Protein AF-A0A5K7YJ61-F1 (afdb_monomer_lite)

Radius of gyration: 24.25 Å; chains: 1; bounding box: 53×56×67 Å

Secondary structure (DSSP, 8-state):
-------TT--SHHHHHHHHHHHTT-TTHHHHHHHHHHTTSEEEEE-TTS-EEEES-HHHHHHHHHHS-HHHHHHHHHHHHHHHHHHTTT-GGGGHHHHHHHHHTSS-HHHHHHHHHHHHHHHHTTTTHHHHHHHHHHHHHHHHTS---HHHHHHHHHHHHHHHHHTTTS--HHHHHHHHHHHHHHHHHS-HHHHHHHHHHHHHHHS-----------

Foldseek 3Di:
DDQQPPDPPDPDPLQLQLCVVVVVVDPCVVVVVVVCVVVQQKDFPDDPPSTDIDGNDPVSSVVVQVPDDLQVLQVNLVSSLVSLCVVCPVNCLVCLVSNLVSCVSHPNVVSNVVSVVSVVVVVVLPVDLVVLLVVLLVVLVVLVVDPPDVVSLVVLLVSLLNNLSSCLPPDDPSSLVSLVVNLVSCVPPHDPVSNVSSVVSNVSVVDDPDDDDPDDDD

Organism: NCBI:txid571177

pLDDT: mean 70.43, std 15.01, range [30.3, 91.62]

Sequence (218 aa):
MVLILEDWHWVDEASDSILKHMAGNVRRLPLSLEVLIAQELVQQVRRAPEAAYMFKHVLTQVAVYESLLLKKRKACHTSEGRALEELYAGRLEEQCENLAHHHSQSTHTEKALLYLEMAAAKAARVHSLPESRRDYETELSIVDASPLDPKNRKKFIDLTLGWAEVSQYAPSNKIMRALGRSLDLARRFDSRHRVARVSYWVGKYGHPRKGHKNRQKT

Structure (mmCIF, N/CA/C/O backbone):
data_AF-A0A5K7YJ61-F1
#
_entry.id   AF-A0A5K7YJ61-F1
#
loop_
_atom_site.group_PDB
_atom_site.id
_atom_site.type_symbol
_atom_site.label_atom_id
_atom_site.label_alt_id
_atom_site.label_comp_id
_atom_site.label_asym_id
_atom_site.label_entity_id
_atom_site.label_seq_id
_atom_site.pdbx_PDB_ins_code
_atom_site.Cartn_x
_atom_site.Cartn_y
_atom_site.Cartn_z
_atom_site.occupancy
_atom_site.B_iso_or_equiv
_atom_site.auth_seq_id
_atom_site.auth_comp_id
_atom_site.auth_asym_id
_atom_site.auth_atom_id
_atom_site.pdbx_PDB_model_num
ATOM 1 N N . MET A 1 1 ? -21.721 4.627 21.825 1.00 30.30 1 MET A N 1
ATOM 2 C CA . MET A 1 1 ? -20.821 4.045 20.812 1.00 30.30 1 MET A CA 1
ATOM 3 C C . MET A 1 1 ? -19.547 4.859 20.887 1.00 30.30 1 MET A C 1
ATOM 5 O O . MET A 1 1 ? -19.642 6.069 20.746 1.00 30.30 1 MET A O 1
ATOM 9 N N . VAL A 1 2 ? -18.434 4.246 21.283 1.00 30.36 2 VAL A N 1
ATOM 10 C CA . VAL A 1 2 ? -17.130 4.921 21.357 1.00 30.36 2 VAL A CA 1
ATOM 11 C C . VAL A 1 2 ? -16.539 4.806 19.957 1.00 30.36 2 VAL A C 1
ATOM 13 O O . VAL A 1 2 ? -16.427 3.689 19.465 1.00 30.36 2 VAL A O 1
ATOM 16 N N . LEU A 1 3 ? -16.281 5.932 19.296 1.00 40.97 3 LEU A N 1
ATOM 17 C CA . LEU A 1 3 ? -15.545 5.962 18.033 1.00 40.97 3 LEU A CA 1
ATOM 18 C C . LEU A 1 3 ? -14.062 5.947 18.403 1.00 40.97 3 LEU A C 1
ATOM 20 O O . LEU A 1 3 ? -13.606 6.866 19.084 1.00 40.97 3 LEU A O 1
ATOM 24 N N . ILE A 1 4 ? -13.343 4.892 18.031 1.00 40.06 4 ILE A N 1
ATOM 25 C CA . ILE A 1 4 ? -11.892 4.828 18.198 1.00 40.06 4 ILE A CA 1
ATOM 26 C C . ILE A 1 4 ? -11.310 4.868 16.796 1.00 40.06 4 ILE A C 1
ATOM 28 O O . ILE A 1 4 ? -11.313 3.868 16.102 1.00 40.06 4 ILE A O 1
ATOM 32 N N . LEU A 1 5 ? -10.825 6.039 16.386 1.00 46.34 5 LEU A N 1
ATOM 33 C CA . LEU A 1 5 ? -9.997 6.158 15.190 1.00 46.34 5 LEU A CA 1
ATOM 34 C C . LEU A 1 5 ? -8.660 5.491 15.491 1.00 46.34 5 LEU A C 1
ATOM 36 O O . LEU A 1 5 ? -7.849 6.047 16.228 1.00 46.34 5 LEU A O 1
ATOM 40 N N . GLU A 1 6 ? -8.473 4.274 14.996 1.00 42.75 6 GLU A N 1
ATOM 41 C CA . GLU A 1 6 ? -7.343 3.428 15.381 1.00 42.75 6 GLU A CA 1
ATOM 42 C C . GLU A 1 6 ? -6.003 3.792 14.740 1.00 42.75 6 GLU A C 1
ATOM 44 O O . GLU A 1 6 ? -4.980 3.372 15.271 1.00 42.75 6 GLU A O 1
ATOM 49 N N . ASP A 1 7 ? -5.957 4.636 13.704 1.00 43.81 7 ASP A N 1
ATOM 50 C CA . ASP A 1 7 ? -4.715 4.842 12.952 1.00 43.81 7 ASP A CA 1
ATOM 51 C C . ASP A 1 7 ? -4.198 6.290 12.902 1.00 43.81 7 ASP A C 1
ATOM 53 O O . ASP A 1 7 ? -4.840 7.220 12.412 1.00 43.81 7 ASP A O 1
ATOM 57 N N . TRP A 1 8 ? -2.952 6.447 13.365 1.00 40.62 8 TRP A N 1
ATOM 58 C CA . TRP A 1 8 ? -2.191 7.701 13.493 1.00 40.62 8 TRP A CA 1
ATOM 59 C C . TRP A 1 8 ? -1.708 8.303 12.160 1.00 40.62 8 TRP A C 1
ATOM 61 O O . TRP A 1 8 ? -1.111 9.378 12.159 1.00 40.62 8 TRP A O 1
ATOM 71 N N . HIS A 1 9 ? -1.967 7.655 11.021 1.00 40.19 9 HIS A N 1
ATOM 72 C CA . HIS A 1 9 ? -1.525 8.132 9.702 1.00 40.19 9 HIS A CA 1
ATOM 73 C C . HIS A 1 9 ? -2.576 8.959 8.943 1.00 40.19 9 HIS A C 1
ATOM 75 O O . HIS A 1 9 ? -2.272 9.489 7.877 1.00 40.19 9 HIS A O 1
ATOM 81 N N . TRP A 1 10 ? -3.779 9.131 9.499 1.00 41.62 10 TRP A N 1
ATOM 82 C CA . TRP A 1 10 ? -4.931 9.653 8.762 1.00 41.62 10 TRP A CA 1
ATOM 83 C C . TRP A 1 10 ? -5.488 10.978 9.303 1.00 41.62 10 TRP A C 1
ATOM 85 O O . TRP A 1 10 ? -6.676 11.087 9.602 1.00 41.62 10 TRP A O 1
ATOM 95 N N . VAL A 1 11 ? -4.676 12.040 9.342 1.00 41.47 11 VAL A N 1
ATOM 96 C CA . VAL A 1 11 ? -5.229 13.410 9.212 1.00 41.47 11 VAL A CA 1
ATOM 97 C C . VAL A 1 11 ? -5.360 13.746 7.723 1.00 41.47 11 VAL A C 1
ATOM 99 O O . VAL A 1 11 ? -4.841 14.753 7.237 1.00 41.47 11 VAL A O 1
ATOM 102 N N . ASP A 1 12 ? -6.019 12.869 6.974 1.00 48.19 12 ASP A N 1
ATOM 103 C CA . ASP A 1 12 ? -6.348 13.094 5.574 1.00 48.19 12 ASP A CA 1
ATOM 104 C C . ASP A 1 12 ? -7.872 13.161 5.370 1.00 48.19 12 ASP A C 1
ATOM 106 O O . ASP A 1 12 ? -8.666 13.060 6.309 1.00 48.19 12 ASP A O 1
ATOM 110 N N . GLU A 1 13 ? -8.279 13.414 4.132 1.00 47.66 13 GLU A N 1
ATOM 111 C CA . GLU A 1 13 ? -9.671 13.640 3.738 1.00 47.66 13 GLU A CA 1
ATOM 112 C C . GLU A 1 13 ? -10.601 12.443 4.035 1.00 47.66 13 GLU A C 1
ATOM 114 O O . GLU A 1 13 ? -11.808 12.636 4.216 1.00 47.66 13 GLU A O 1
ATOM 119 N N . ALA A 1 14 ? -10.075 11.215 4.143 1.00 53.69 14 ALA A N 1
ATOM 120 C CA . ALA A 1 14 ? -10.905 10.036 4.387 1.00 53.69 14 ALA A CA 1
ATOM 121 C C . ALA A 1 14 ? -11.372 9.937 5.835 1.00 53.69 14 ALA A C 1
ATOM 123 O O . ALA A 1 14 ? -12.543 9.643 6.071 1.00 53.69 14 ALA A O 1
ATOM 124 N N . SER A 1 15 ? -10.506 10.239 6.804 1.00 56.50 15 SER A N 1
ATOM 125 C CA . SER A 1 15 ? -10.875 10.212 8.226 1.00 56.50 15 SER A CA 1
ATOM 126 C C . SER A 1 15 ? -11.952 11.231 8.576 1.00 56.50 15 SER A C 1
ATOM 128 O O . SER A 1 15 ? -12.877 10.912 9.323 1.00 56.50 15 SER A O 1
ATOM 130 N N . ASP A 1 16 ? -11.869 12.446 8.019 1.00 58.38 16 ASP A N 1
ATOM 131 C CA . ASP A 1 16 ? -12.910 13.470 8.196 1.00 58.38 16 ASP A CA 1
ATOM 132 C C . ASP A 1 16 ? -14.238 13.012 7.578 1.00 58.38 16 ASP A C 1
ATOM 134 O O . ASP A 1 16 ? -15.297 13.112 8.204 1.00 58.38 16 ASP A O 1
ATOM 138 N N . SER A 1 17 ? -14.177 12.427 6.379 1.00 60.03 17 SER A N 1
ATOM 139 C CA . SER A 1 17 ? -15.353 11.904 5.682 1.00 60.03 17 SER A CA 1
ATOM 140 C C . SER A 1 17 ? -16.033 10.776 6.470 1.00 60.03 17 SER A C 1
ATOM 142 O O . SER A 1 17 ? -17.257 10.786 6.616 1.00 60.03 17 SER A O 1
ATOM 144 N N . ILE A 1 18 ? -15.260 9.846 7.045 1.00 66.88 18 ILE A N 1
ATOM 145 C CA . ILE A 1 18 ? -15.771 8.748 7.886 1.00 66.88 18 ILE A CA 1
ATOM 146 C C . ILE A 1 18 ? -16.389 9.296 9.166 1.00 66.88 18 ILE A C 1
ATOM 148 O O . ILE A 1 18 ? -17.518 8.936 9.501 1.00 66.88 18 ILE A O 1
ATOM 152 N N . LEU A 1 19 ? -15.688 10.191 9.868 1.00 62.69 19 LEU A N 1
ATOM 153 C CA . LEU A 1 19 ? -16.197 10.799 11.093 1.00 62.69 19 LEU A CA 1
ATOM 154 C C . LEU A 1 19 ? -17.521 11.514 10.851 1.00 62.69 19 LEU A C 1
ATOM 156 O O . LEU A 1 19 ? -18.444 11.321 11.633 1.00 62.69 19 LEU A O 1
ATOM 160 N N . LYS A 1 20 ? -17.655 12.295 9.775 1.00 62.78 20 LYS A N 1
ATOM 161 C CA . LYS A 1 20 ? -18.915 12.968 9.424 1.00 62.78 20 LYS A CA 1
ATOM 162 C C . LYS A 1 20 ? -20.023 11.981 9.080 1.00 62.78 20 LYS A C 1
ATOM 164 O O . LYS A 1 20 ? -21.141 12.138 9.572 1.00 62.78 20 LYS A O 1
ATOM 169 N N . HIS A 1 21 ? -19.713 10.957 8.287 1.00 65.81 21 HIS A N 1
ATOM 170 C CA . HIS A 1 21 ? -20.663 9.905 7.918 1.00 65.81 21 HIS A CA 1
ATOM 171 C C . HIS A 1 21 ? -21.180 9.154 9.149 1.00 65.81 21 HIS A C 1
ATOM 173 O O . HIS A 1 21 ? -22.377 8.920 9.301 1.00 65.81 21 HIS A O 1
ATOM 179 N N . MET A 1 22 ? -20.294 8.848 10.096 1.00 64.56 22 MET A N 1
ATOM 180 C CA . MET A 1 22 ? -20.651 8.192 11.352 1.00 64.56 22 MET A CA 1
ATOM 181 C C . MET A 1 22 ? -21.326 9.141 12.350 1.00 64.56 22 MET A C 1
ATOM 183 O O . MET A 1 22 ? -22.275 8.744 13.024 1.00 64.56 22 MET A O 1
ATOM 187 N N . ALA A 1 23 ? -20.883 10.396 12.444 1.00 62.34 23 ALA A N 1
ATOM 188 C CA . ALA A 1 23 ? -21.433 11.411 13.342 1.00 62.34 23 ALA A CA 1
ATOM 189 C C . ALA A 1 23 ? -22.847 11.839 12.940 1.00 62.34 23 ALA A C 1
ATOM 191 O O . ALA A 1 23 ? -23.682 12.048 13.821 1.00 62.34 23 ALA A O 1
ATOM 192 N N . GLY A 1 24 ? -23.150 11.874 11.636 1.00 59.09 24 GLY A N 1
ATOM 193 C CA . GLY A 1 24 ? -24.512 12.052 11.123 1.00 59.09 24 GLY A CA 1
ATOM 194 C C . GLY A 1 24 ? -25.502 11.011 11.665 1.00 59.09 24 GLY A C 1
ATOM 195 O O . GLY A 1 24 ? -26.697 11.280 11.752 1.00 59.09 24 GLY A O 1
ATOM 196 N N . ASN A 1 25 ? -24.996 9.863 12.130 1.00 57.78 25 ASN A N 1
ATOM 197 C CA . ASN A 1 25 ? -25.779 8.774 12.707 1.00 57.78 25 ASN A CA 1
ATOM 198 C C . ASN A 1 25 ? -25.825 8.776 14.253 1.00 57.78 25 ASN A C 1
ATOM 200 O O . ASN A 1 25 ? -26.492 7.923 14.843 1.00 57.78 25 ASN A O 1
ATOM 204 N N . VAL A 1 26 ? -25.168 9.722 14.950 1.00 55.69 26 VAL A N 1
ATOM 205 C CA . VAL A 1 26 ? -25.085 9.742 16.427 1.00 55.69 26 VAL A CA 1
ATOM 206 C C . VAL A 1 26 ? -25.590 11.060 17.034 1.00 55.69 26 VAL A C 1
ATOM 208 O O . VAL A 1 26 ? -24.891 12.067 17.091 1.00 55.69 26 VAL A O 1
ATOM 211 N N . ARG A 1 27 ? -26.788 11.024 17.635 1.00 52.88 27 ARG A N 1
ATOM 212 C CA . ARG A 1 27 ? -27.501 12.192 18.207 1.00 52.88 27 ARG A CA 1
ATOM 213 C C . ARG A 1 27 ? -26.828 12.930 19.389 1.00 52.88 27 ARG A C 1
ATOM 215 O O . ARG A 1 27 ? -27.314 13.990 19.760 1.00 52.88 27 ARG A O 1
ATOM 222 N N . ARG A 1 28 ? -25.776 12.394 20.028 1.00 58.94 28 ARG A N 1
ATOM 223 C CA . ARG A 1 28 ? -25.150 12.970 21.255 1.00 58.94 28 ARG A CA 1
ATOM 224 C C . ARG A 1 28 ? -23.647 13.267 21.139 1.00 58.94 28 ARG A C 1
ATOM 226 O O . ARG A 1 28 ? -22.997 13.553 22.143 1.00 58.94 28 ARG A O 1
ATOM 233 N N . LEU A 1 29 ? -23.090 13.182 19.933 1.00 64.12 29 LEU A N 1
ATOM 234 C CA . LEU A 1 29 ? -21.652 13.325 19.700 1.00 64.12 29 LEU A CA 1
ATOM 235 C C . LEU A 1 29 ? -21.053 14.685 20.140 1.00 64.12 29 LEU A C 1
ATOM 237 O O . LEU A 1 29 ? -19.990 14.661 20.761 1.00 64.12 29 LEU A O 1
ATOM 241 N N . PRO A 1 30 ? -21.719 15.842 19.916 1.00 61.59 30 PRO A N 1
ATOM 242 C CA . PRO A 1 30 ? -21.141 17.155 20.235 1.00 61.59 30 PRO A CA 1
ATOM 243 C C . PRO A 1 30 ? -20.818 17.330 21.726 1.00 61.59 30 PRO A C 1
ATOM 245 O O . PRO A 1 30 ? -19.688 17.641 22.084 1.00 61.59 30 PRO A O 1
ATOM 248 N N . LEU A 1 31 ? -21.775 16.992 22.598 1.00 59.41 31 LEU A N 1
ATOM 249 C CA . LEU A 1 31 ? -21.628 17.080 24.058 1.00 59.41 31 LEU A CA 1
ATOM 250 C C . LEU A 1 31 ? -20.530 16.156 24.603 1.00 59.41 31 LEU A C 1
ATOM 252 O O . LEU A 1 31 ? -19.914 16.445 25.622 1.00 59.41 31 LEU A O 1
ATOM 256 N N . SER A 1 32 ? -20.284 15.026 23.935 1.00 72.44 32 SER A N 1
ATOM 257 C CA . SER A 1 32 ? -19.256 14.071 24.362 1.00 72.44 32 SER A CA 1
ATOM 258 C C . SER A 1 32 ? -17.853 14.548 23.971 1.00 72.44 32 SER A C 1
ATOM 260 O O . SER A 1 32 ? -16.911 14.360 24.732 1.00 72.44 32 SER A O 1
ATOM 262 N N . LEU A 1 33 ? -17.712 15.197 22.810 1.00 73.81 33 LEU A N 1
ATOM 263 C CA . LEU A 1 33 ? -16.439 15.758 22.353 1.00 73.81 33 LEU A CA 1
ATOM 264 C C . LEU A 1 33 ? -16.011 16.972 23.179 1.00 73.81 33 LEU A C 1
ATOM 266 O O . LEU A 1 33 ? -14.838 17.068 23.521 1.00 73.81 33 LEU A O 1
ATOM 270 N N . GLU A 1 34 ? -16.939 17.854 23.554 1.00 76.81 34 GLU A N 1
ATOM 271 C CA . GLU A 1 34 ? -16.641 19.006 24.420 1.00 76.81 34 GLU A CA 1
ATOM 272 C C . GLU A 1 34 ? -16.037 18.575 25.762 1.00 76.81 34 GLU A C 1
ATOM 274 O O . GLU A 1 34 ? -15.034 19.137 26.200 1.00 76.81 34 GLU A O 1
ATOM 279 N N . VAL A 1 35 ? -16.584 17.520 26.376 1.00 80.25 35 VAL A N 1
ATOM 280 C CA . VAL A 1 35 ? -16.048 16.947 27.620 1.00 80.25 35 VAL A CA 1
ATOM 281 C C . VAL A 1 35 ? -14.655 16.353 27.404 1.00 80.25 35 VAL A C 1
ATOM 283 O O . VAL A 1 35 ? -13.754 16.610 28.198 1.00 80.25 35 VAL A O 1
ATOM 286 N N . LEU A 1 36 ? -14.448 15.594 26.323 1.00 81.38 36 LEU A N 1
ATOM 287 C CA . LEU A 1 36 ? -13.145 14.992 26.014 1.00 81.38 36 LEU A CA 1
ATOM 288 C C . LEU A 1 36 ? -12.067 16.043 25.699 1.00 81.38 36 LEU A C 1
ATOM 290 O O . LEU A 1 36 ? -10.898 15.819 26.008 1.00 81.38 36 LEU A O 1
ATOM 294 N N . ILE A 1 37 ? -12.455 17.183 25.123 1.00 82.62 37 ILE A N 1
ATOM 295 C CA . ILE A 1 37 ? -11.568 18.328 24.877 1.00 82.62 37 ILE A CA 1
ATOM 296 C C . ILE A 1 37 ? -11.237 19.047 26.182 1.00 82.62 37 ILE A C 1
ATOM 298 O O . ILE A 1 37 ? -10.069 19.320 26.447 1.00 82.62 37 ILE A O 1
ATOM 302 N N . ALA A 1 38 ? -12.240 19.307 27.024 1.00 84.31 38 ALA A N 1
ATOM 303 C CA . ALA A 1 38 ? -12.042 19.936 28.328 1.00 84.31 38 ALA A CA 1
ATOM 304 C C . ALA A 1 38 ? -11.158 19.092 29.265 1.00 84.31 38 ALA A C 1
ATOM 306 O O . ALA A 1 38 ? -10.420 19.644 30.074 1.00 84.31 38 ALA A O 1
ATOM 307 N N . GLN A 1 39 ? -11.205 17.762 29.136 1.00 85.81 39 GLN A N 1
ATOM 308 C CA . GLN A 1 39 ? -10.341 16.828 29.868 1.00 85.81 39 GLN A CA 1
ATOM 309 C C . GLN A 1 39 ? -8.971 16.601 29.210 1.00 85.81 39 GLN A C 1
ATOM 311 O O . GLN A 1 39 ? -8.219 15.738 29.653 1.00 85.81 39 GLN A O 1
ATOM 316 N N . GLU A 1 40 ? -8.649 17.339 28.146 1.00 82.38 40 GLU A N 1
ATOM 317 C CA . GLU A 1 40 ? -7.408 17.207 27.375 1.00 82.38 40 GLU A CA 1
ATOM 318 C C . GLU A 1 40 ? -7.149 15.806 26.788 1.00 82.38 40 GLU A C 1
ATOM 320 O O . GLU A 1 40 ? -6.026 15.478 26.407 1.00 82.38 40 GLU A O 1
ATOM 325 N N . LEU A 1 41 ? -8.180 14.967 26.676 1.00 76.94 41 LEU A N 1
ATOM 326 C CA . LEU A 1 41 ? -8.059 13.617 26.121 1.00 76.94 41 LEU A CA 1
ATOM 327 C C . LEU A 1 41 ? -8.046 13.652 24.590 1.00 76.94 41 LEU A C 1
ATOM 329 O O . LEU A 1 41 ? -7.327 12.883 23.947 1.00 76.94 41 LEU A O 1
ATOM 333 N N . VAL A 1 42 ? -8.820 14.569 24.010 1.00 75.00 42 VAL A N 1
ATOM 334 C CA . VAL A 1 42 ? -8.965 14.777 22.567 1.00 75.00 42 VAL A CA 1
ATOM 335 C C . VAL A 1 42 ? -8.700 16.245 22.245 1.00 75.00 42 VAL A C 1
ATOM 337 O O . VAL A 1 42 ? -9.076 17.134 22.996 1.00 75.00 42 VAL A O 1
ATOM 340 N N . GLN A 1 43 ? -8.068 16.516 21.111 1.00 72.62 43 GLN A N 1
ATOM 341 C CA . GLN A 1 43 ? -7.852 17.859 20.585 1.00 72.62 43 GLN A CA 1
ATOM 342 C C . GLN A 1 43 ? -8.499 18.006 19.210 1.00 72.62 43 GLN A C 1
ATOM 344 O O . GLN A 1 43 ? -8.518 17.070 18.409 1.00 72.62 43 GLN A O 1
ATOM 349 N N . GLN A 1 44 ? -9.017 19.199 18.928 1.00 73.00 44 GLN A N 1
ATOM 350 C CA . GLN A 1 44 ? -9.498 19.551 17.599 1.00 73.00 44 GLN A CA 1
ATOM 351 C C . GLN A 1 44 ? -8.316 19.990 16.731 1.00 73.00 44 GLN A C 1
ATOM 353 O O . GLN A 1 44 ? -7.643 20.971 17.042 1.00 73.00 44 GLN A O 1
ATOM 358 N N . VAL A 1 45 ? -8.079 19.277 15.633 1.00 64.56 45 VAL A N 1
ATOM 359 C CA . VAL A 1 45 ? -6.958 19.534 14.713 1.00 64.56 45 VAL A CA 1
ATOM 360 C C . VAL A 1 45 ? -7.380 20.296 13.455 1.00 64.56 45 VAL A C 1
ATOM 362 O O . VAL A 1 45 ? -6.542 20.915 12.805 1.00 64.56 45 VAL A O 1
ATOM 365 N N . ARG A 1 46 ? -8.680 20.320 13.126 1.00 58.12 46 ARG A N 1
ATO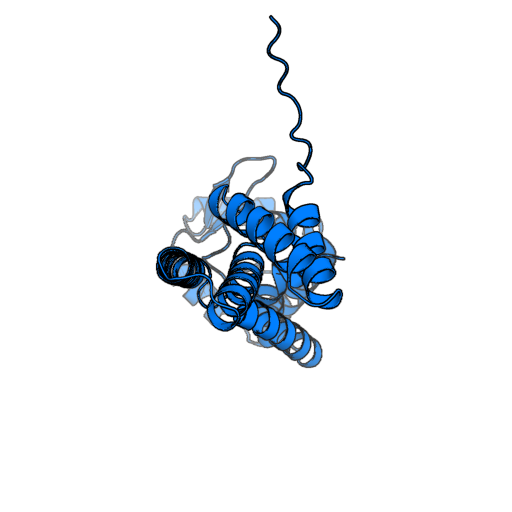M 366 C CA . ARG A 1 46 ? -9.252 21.169 12.063 1.00 58.12 46 ARG A CA 1
ATOM 367 C C . ARG A 1 46 ? -10.556 21.819 12.514 1.00 58.12 46 ARG A C 1
ATOM 369 O O . ARG A 1 46 ? -11.322 21.221 13.267 1.00 58.12 46 ARG A O 1
ATOM 376 N N . ARG A 1 47 ? -10.798 23.058 12.074 1.00 62.62 47 ARG A N 1
ATOM 377 C CA . ARG A 1 47 ? -12.012 23.830 12.397 1.00 62.62 47 ARG A CA 1
ATOM 378 C C . ARG A 1 47 ? -13.118 23.582 11.364 1.00 62.62 47 ARG A C 1
ATOM 380 O O . ARG A 1 47 ? -12.850 23.142 10.252 1.00 62.62 47 ARG A O 1
ATOM 387 N N . ALA A 1 48 ? -14.360 23.877 11.748 1.00 52.41 48 ALA A N 1
ATOM 388 C CA . ALA A 1 48 ? -15.538 23.742 10.889 1.00 52.41 48 ALA A CA 1
ATOM 389 C C . ALA A 1 48 ? -15.364 24.460 9.528 1.00 52.41 48 ALA A C 1
ATOM 391 O O . ALA A 1 48 ? -14.703 25.502 9.487 1.00 52.41 48 ALA A O 1
ATOM 392 N N . PRO A 1 49 ? -15.966 23.950 8.431 1.00 55.47 49 PRO A N 1
ATOM 393 C CA . PRO A 1 49 ? -16.942 22.847 8.352 1.00 55.47 49 PRO A CA 1
ATOM 394 C C . PRO A 1 49 ? -16.333 21.427 8.320 1.00 55.47 49 PRO A C 1
ATOM 396 O O . PRO A 1 49 ? -17.068 20.441 8.291 1.00 55.47 49 PRO A O 1
ATOM 399 N N . GLU A 1 50 ? -15.006 21.299 8.357 1.00 56.09 50 GLU A N 1
ATOM 400 C CA . GLU A 1 50 ? -14.252 20.030 8.368 1.00 56.09 50 GLU A CA 1
ATOM 401 C C . GLU A 1 50 ? -13.606 19.808 9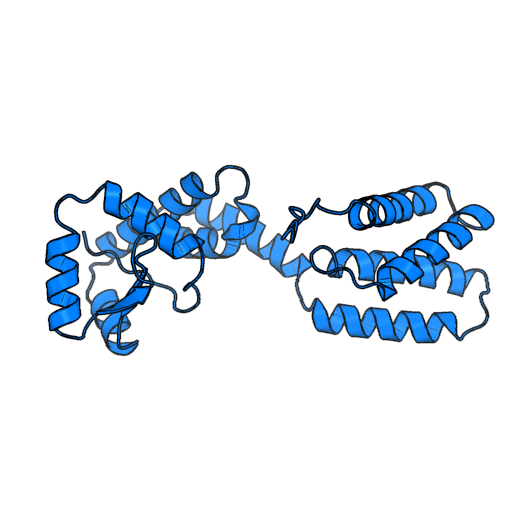.738 1.00 56.09 50 GLU A C 1
ATOM 403 O O . GLU A 1 50 ? -12.387 19.856 9.899 1.00 56.09 50 GLU A O 1
ATOM 408 N N . ALA A 1 51 ? -14.444 19.673 10.770 1.00 60.66 51 ALA A N 1
ATOM 409 C CA . ALA A 1 51 ? -13.963 19.501 12.133 1.00 60.66 51 ALA A CA 1
ATOM 410 C C . ALA A 1 51 ? -13.367 18.099 12.339 1.00 60.66 51 ALA A C 1
ATOM 412 O O . ALA A 1 51 ? -14.101 17.122 12.458 1.00 60.66 51 ALA A O 1
ATOM 413 N N . ALA A 1 52 ? -12.041 18.030 12.453 1.00 58.28 52 ALA A N 1
ATOM 414 C CA . ALA A 1 52 ? -11.311 16.802 12.746 1.00 58.28 52 ALA A CA 1
ATOM 415 C C . ALA A 1 52 ? -10.783 16.806 14.186 1.00 58.28 52 ALA A C 1
ATOM 417 O O . ALA A 1 52 ? -10.337 17.841 14.697 1.00 58.28 52 ALA A O 1
ATOM 418 N N . TYR A 1 53 ? -10.801 15.633 14.816 1.00 65.00 53 TYR A N 1
ATOM 419 C CA . TYR A 1 53 ? -10.416 15.426 16.210 1.00 65.00 53 TYR A CA 1
ATOM 420 C C . TYR A 1 53 ? -9.420 14.273 16.324 1.00 65.00 53 TYR A C 1
ATOM 422 O O . TYR A 1 53 ? -9.505 13.304 15.576 1.00 65.00 53 TYR A O 1
ATOM 430 N N . MET A 1 54 ? -8.492 14.371 17.272 1.00 62.03 54 MET A N 1
ATOM 431 C CA . MET A 1 54 ? -7.455 13.364 17.511 1.00 62.03 54 MET A CA 1
ATOM 432 C C . MET A 1 54 ? -7.187 13.230 19.009 1.00 62.03 54 MET A C 1
ATOM 434 O O . MET A 1 54 ? -7.298 14.215 19.738 1.00 62.03 54 MET A O 1
ATOM 438 N N . PHE A 1 55 ? -6.802 12.044 19.485 1.00 62.81 55 PHE A N 1
ATOM 439 C CA . PHE A 1 55 ? -6.306 11.900 20.856 1.00 62.81 55 PHE A CA 1
ATOM 440 C C . PHE A 1 55 ? -5.070 12.778 21.073 1.00 62.81 55 PHE A C 1
ATOM 442 O O . PHE A 1 55 ? -4.181 12.849 20.225 1.00 62.81 55 PHE A O 1
ATOM 449 N N . LYS A 1 56 ? -4.992 13.448 22.225 1.00 68.88 56 LYS A N 1
ATOM 450 C CA . LYS A 1 56 ? -3.829 14.281 22.568 1.00 68.88 56 LYS A CA 1
ATOM 451 C C . LYS A 1 56 ? -2.581 13.430 22.844 1.00 68.88 56 LYS A C 1
ATOM 453 O O . LYS A 1 56 ? -1.462 13.874 22.599 1.00 68.88 56 LYS A O 1
ATOM 458 N N . HIS A 1 57 ? -2.774 12.195 23.318 1.00 69.31 57 HIS A N 1
ATOM 459 C CA . HIS A 1 57 ? -1.704 11.278 23.706 1.00 69.31 57 HIS A CA 1
ATOM 460 C C . HIS A 1 57 ? -1.949 9.856 23.177 1.00 69.31 57 HIS A C 1
ATOM 462 O O . HIS A 1 57 ? -2.997 9.267 23.442 1.00 69.31 57 HIS A O 1
ATOM 468 N N . VAL A 1 58 ? -0.944 9.278 22.503 1.00 53.88 58 VAL A N 1
ATOM 469 C CA . VAL A 1 58 ? -0.965 7.896 21.970 1.00 53.88 58 VAL A CA 1
ATOM 470 C C . VAL A 1 58 ? -1.296 6.876 23.062 1.00 53.88 58 VAL A C 1
ATOM 472 O O . VAL A 1 58 ? -2.133 6.003 22.867 1.00 53.88 58 VAL A O 1
ATOM 475 N N . LEU A 1 59 ? -0.678 7.001 24.241 1.00 60.59 59 LEU A N 1
ATOM 476 C CA . LEU A 1 59 ? -0.865 6.046 25.340 1.00 60.59 59 LEU A CA 1
ATOM 477 C C . LEU A 1 59 ? -2.303 6.037 25.873 1.00 60.59 59 LEU A C 1
ATOM 479 O O . LEU A 1 59 ? -2.828 4.976 26.196 1.00 60.59 59 LEU A O 1
ATOM 483 N N . THR A 1 60 ? -2.963 7.197 25.913 1.00 70.50 60 THR A N 1
ATOM 484 C CA . THR A 1 60 ? -4.377 7.300 26.295 1.00 70.50 60 THR A CA 1
ATOM 485 C C . THR A 1 60 ? -5.264 6.570 25.294 1.00 70.50 60 THR A C 1
ATOM 487 O O . THR A 1 60 ? -6.171 5.845 25.694 1.00 70.50 60 THR A O 1
ATOM 490 N N . GLN A 1 61 ? -4.989 6.715 23.997 1.00 64.31 61 GLN A N 1
ATOM 491 C CA . GLN A 1 61 ? -5.715 5.996 22.954 1.00 64.31 61 GLN A CA 1
ATOM 492 C C . GLN A 1 61 ? -5.540 4.483 23.083 1.00 64.31 61 GLN A C 1
ATOM 494 O O . GLN A 1 61 ? -6.536 3.767 23.056 1.00 64.31 61 GLN A O 1
ATOM 499 N N . VAL A 1 62 ? -4.305 4.007 23.270 1.00 55.19 62 VAL A N 1
ATOM 500 C CA . VAL A 1 62 ? -4.016 2.577 23.458 1.00 55.19 62 VAL A CA 1
ATOM 501 C C . VAL A 1 62 ? -4.740 2.042 24.695 1.00 55.19 62 VAL A C 1
ATOM 503 O O . VAL A 1 62 ? -5.441 1.042 24.598 1.00 55.19 62 VAL A O 1
ATOM 506 N N . ALA A 1 63 ? -4.676 2.745 25.830 1.00 70.38 63 ALA A N 1
ATOM 507 C CA . ALA A 1 63 ? -5.351 2.329 27.060 1.00 70.38 63 ALA A CA 1
ATOM 508 C C . ALA A 1 63 ? -6.883 2.280 26.910 1.00 70.38 63 ALA A C 1
ATOM 510 O O . ALA A 1 63 ? -7.526 1.324 27.347 1.00 70.38 63 ALA A O 1
ATOM 511 N N . VAL A 1 64 ? -7.486 3.285 26.263 1.00 73.25 64 VAL A N 1
ATOM 512 C CA . VAL A 1 64 ? -8.929 3.296 25.969 1.00 73.25 64 VAL A CA 1
ATOM 513 C C . VAL A 1 64 ? -9.287 2.155 25.020 1.00 73.25 64 VAL A C 1
ATOM 515 O O . VAL A 1 64 ? -10.269 1.450 25.262 1.00 73.25 64 VAL A O 1
ATOM 518 N N . TYR A 1 65 ? -8.485 1.942 23.980 1.00 65.56 65 TYR A N 1
ATOM 519 C CA . TYR A 1 65 ? -8.692 0.880 23.008 1.00 65.56 65 TYR A CA 1
ATOM 520 C C . TYR A 1 65 ? -8.629 -0.510 23.647 1.00 65.56 65 TYR A C 1
ATOM 522 O O . TYR A 1 65 ? -9.562 -1.301 23.500 1.00 65.56 65 TYR A O 1
ATOM 530 N N . GLU A 1 66 ? -7.587 -0.792 24.424 1.00 70.69 66 GLU A N 1
ATOM 531 C CA . GLU A 1 66 ? -7.403 -2.075 25.105 1.00 70.69 66 GLU A CA 1
ATOM 532 C C . GLU A 1 66 ? -8.448 -2.317 26.201 1.00 70.69 66 GLU A C 1
ATOM 534 O O . GLU A 1 66 ? -8.827 -3.463 26.445 1.00 70.69 66 GLU A O 1
ATOM 539 N N . SER A 1 67 ? -8.992 -1.254 26.808 1.00 77.62 67 SER A N 1
ATOM 540 C CA . SER A 1 67 ? -10.095 -1.370 27.771 1.00 77.62 67 SER A CA 1
ATOM 541 C C . SER A 1 67 ? -11.424 -1.813 27.139 1.00 77.62 67 SER A C 1
ATOM 543 O O . SER A 1 67 ? -12.338 -2.257 27.845 1.00 77.62 67 SER A O 1
ATOM 545 N N . LEU A 1 68 ? -11.576 -1.710 25.810 1.00 77.94 68 LEU A N 1
ATOM 546 C CA . LEU A 1 68 ? -12.794 -2.149 25.140 1.00 77.94 68 LEU A CA 1
ATOM 547 C C . LEU A 1 68 ? -12.885 -3.677 25.071 1.00 77.94 68 LEU A C 1
ATOM 549 O O . LEU A 1 68 ? -11.996 -4.380 24.589 1.00 77.94 68 LEU A O 1
ATOM 553 N N . LEU A 1 69 ? -14.071 -4.192 25.410 1.00 88.00 69 LEU A N 1
ATOM 554 C CA . LEU A 1 69 ? -14.430 -5.584 25.145 1.00 88.00 69 LEU A CA 1
ATOM 555 C C . LEU A 1 69 ? -14.171 -5.934 23.673 1.00 88.00 69 LEU A C 1
ATOM 557 O O . LEU A 1 69 ? -14.581 -5.194 22.777 1.00 88.00 69 LEU A O 1
ATOM 561 N N . LEU A 1 70 ? -13.593 -7.111 23.418 1.00 79.69 70 LEU A N 1
ATOM 562 C CA . LEU A 1 70 ? -13.284 -7.595 22.066 1.00 79.69 70 LEU A CA 1
ATOM 563 C C . LEU A 1 70 ? -14.482 -7.476 21.108 1.00 79.69 70 LEU A C 1
ATOM 565 O O . LEU A 1 70 ? -14.338 -6.997 19.989 1.00 79.69 70 LEU A O 1
ATOM 569 N N . LYS A 1 71 ? -15.691 -7.830 21.567 1.00 85.00 71 LYS A N 1
ATOM 570 C CA . LYS A 1 71 ? -16.927 -7.696 20.775 1.00 85.00 71 LYS A CA 1
ATOM 571 C C . LYS A 1 71 ? -17.202 -6.249 20.344 1.00 85.00 71 LYS A C 1
ATOM 573 O O . LYS A 1 71 ? -17.670 -6.029 19.231 1.00 85.00 71 LYS A O 1
ATOM 578 N N . LYS A 1 72 ? -16.924 -5.269 21.212 1.00 82.56 72 LYS A N 1
ATOM 579 C CA . LYS A 1 72 ? -17.086 -3.843 20.893 1.00 82.56 72 LYS A CA 1
ATOM 580 C C . LYS A 1 72 ? -16.031 -3.383 19.891 1.00 82.56 72 LYS A C 1
ATOM 582 O O . LYS A 1 72 ? -16.408 -2.700 18.948 1.00 82.56 72 LYS A O 1
ATOM 587 N N . ARG A 1 73 ? -14.772 -3.811 20.039 1.00 76.88 73 ARG A N 1
ATOM 588 C CA . ARG A 1 73 ? -13.698 -3.513 19.072 1.00 76.88 73 ARG A CA 1
ATOM 589 C C . ARG A 1 73 ? -14.044 -4.013 17.670 1.00 76.88 73 ARG A C 1
ATOM 591 O O . ARG A 1 73 ? -14.139 -3.219 16.743 1.00 76.88 73 ARG A O 1
ATOM 598 N N . LYS A 1 74 ? -14.409 -5.295 17.541 1.00 81.44 74 LYS A N 1
ATOM 599 C CA . LYS A 1 74 ? -14.831 -5.884 16.255 1.00 81.44 74 LYS A CA 1
ATOM 600 C C . LYS A 1 74 ? -16.012 -5.149 15.611 1.00 81.44 74 LYS A C 1
ATOM 602 O O . LYS A 1 74 ? -16.068 -5.018 14.389 1.00 81.44 74 LYS A O 1
ATOM 607 N N . ALA A 1 75 ? -16.966 -4.683 16.421 1.00 84.88 75 ALA A N 1
ATOM 608 C CA . ALA A 1 75 ? -18.110 -3.915 15.935 1.00 84.88 75 ALA A CA 1
ATOM 609 C C . ALA A 1 75 ? -17.714 -2.509 15.452 1.00 84.88 75 ALA A C 1
ATOM 611 O O . ALA A 1 75 ? -18.263 -2.054 14.451 1.00 84.88 75 ALA A O 1
ATOM 612 N N . CYS A 1 76 ? -16.760 -1.848 16.119 1.00 78.12 76 CYS A N 1
ATOM 613 C CA . CYS A 1 76 ? -16.230 -0.552 15.679 1.00 78.12 76 CYS A CA 1
ATOM 614 C C . CYS A 1 76 ? -15.526 -0.697 14.326 1.00 78.12 76 CYS A C 1
ATOM 616 O O . CYS A 1 76 ? -15.971 -0.087 13.358 1.00 78.12 76 CYS A O 1
ATOM 618 N N . HIS A 1 77 ? -14.577 -1.630 14.212 1.00 80.19 77 HIS A N 1
ATOM 619 C CA . HIS A 1 77 ? -13.901 -1.931 12.948 1.00 80.19 77 HIS A CA 1
ATOM 620 C C . HIS A 1 77 ? -14.854 -2.323 11.813 1.00 80.19 77 HIS A C 1
ATOM 622 O O . HIS A 1 77 ? -14.685 -1.894 10.676 1.00 80.19 77 HIS A O 1
ATOM 628 N N . THR A 1 78 ? -15.897 -3.107 12.109 1.00 84.75 78 THR A N 1
ATOM 629 C CA . THR A 1 78 ? -16.937 -3.431 11.116 1.00 84.75 78 THR A CA 1
ATOM 630 C C . THR A 1 78 ? -17.626 -2.168 10.602 1.00 84.75 78 THR A C 1
ATOM 632 O O . THR A 1 78 ? -17.871 -2.033 9.406 1.00 84.75 78 THR A O 1
ATOM 635 N N . SER A 1 79 ? -17.990 -1.268 11.514 1.00 84.19 79 SER A N 1
ATOM 636 C CA . SER A 1 79 ? -18.700 -0.036 11.185 1.00 84.19 79 SER A CA 1
ATOM 637 C C . SER A 1 79 ? -17.822 0.894 10.343 1.00 84.19 79 SER A C 1
ATOM 639 O O . SER A 1 79 ? -18.279 1.431 9.338 1.00 84.19 79 SER A O 1
ATOM 641 N N . GLU A 1 80 ? -16.546 1.027 10.706 1.00 76.69 80 GLU A N 1
ATOM 642 C CA . GLU A 1 80 ? -15.561 1.853 9.996 1.00 76.69 80 GLU A CA 1
ATOM 643 C C . GLU A 1 80 ? -15.249 1.304 8.603 1.00 76.69 80 GLU A C 1
ATOM 645 O O . GLU A 1 80 ? -15.307 2.047 7.625 1.00 76.69 80 GLU A O 1
ATOM 650 N N . GLY A 1 81 ? -15.036 -0.011 8.480 1.00 80.25 81 GLY A N 1
ATOM 651 C CA . GLY A 1 81 ? -14.844 -0.664 7.185 1.00 80.25 81 GLY A CA 1
ATOM 652 C C . GLY A 1 81 ? -16.037 -0.466 6.243 1.00 80.25 81 GLY A C 1
ATOM 653 O O . GLY A 1 81 ? -15.851 -0.209 5.058 1.00 80.25 81 GLY A O 1
ATOM 654 N N . ARG A 1 82 ? -17.273 -0.508 6.758 1.00 88.88 82 ARG A N 1
ATOM 655 C CA . ARG A 1 82 ? -18.482 -0.233 5.956 1.00 88.88 82 ARG A CA 1
ATOM 656 C C . ARG A 1 82 ? -18.607 1.236 5.560 1.00 88.88 82 ARG A C 1
ATOM 658 O O . ARG A 1 82 ? -18.962 1.524 4.423 1.00 88.88 82 ARG A O 1
ATOM 665 N N . ALA A 1 83 ? -18.293 2.159 6.466 1.00 82.50 83 ALA A N 1
ATOM 666 C CA . ALA A 1 83 ? -18.285 3.584 6.149 1.00 82.50 83 ALA A CA 1
ATOM 667 C C . ALA A 1 83 ? -17.275 3.899 5.033 1.00 82.50 83 ALA A C 1
ATOM 669 O O . ALA A 1 83 ? -17.596 4.637 4.104 1.00 82.50 83 ALA A O 1
ATOM 670 N N . LEU A 1 84 ? -16.085 3.290 5.082 1.00 75.94 84 LEU A N 1
ATOM 671 C CA . LEU A 1 84 ? -15.090 3.375 4.012 1.00 75.94 84 LEU A CA 1
ATOM 672 C C . LEU A 1 84 ? -15.626 2.832 2.681 1.00 75.94 84 LEU A C 1
ATOM 674 O O . LEU A 1 84 ? -15.474 3.492 1.657 1.00 75.94 84 LEU A O 1
ATOM 678 N N . GLU A 1 85 ? -16.284 1.670 2.685 1.00 88.94 85 GLU A N 1
ATOM 679 C CA . GLU A 1 85 ? -16.895 1.097 1.476 1.00 88.94 85 GLU A CA 1
ATOM 680 C C . GLU A 1 85 ? -17.930 2.035 0.839 1.00 88.94 85 GLU A C 1
ATOM 682 O O . GLU A 1 85 ? -17.970 2.178 -0.383 1.00 88.94 85 GLU A O 1
ATOM 687 N N . GLU A 1 86 ? -18.752 2.687 1.661 1.00 88.25 86 GLU A N 1
ATOM 688 C CA . GLU A 1 86 ? -19.807 3.597 1.211 1.00 88.25 86 GLU A CA 1
ATOM 689 C C . GLU A 1 86 ? -19.232 4.921 0.677 1.00 88.25 86 GLU A C 1
ATOM 691 O O . GLU A 1 86 ? -19.603 5.368 -0.409 1.00 88.25 86 GLU A O 1
ATOM 696 N N . LEU A 1 87 ? -18.278 5.528 1.390 1.00 77.88 87 LEU A N 1
ATOM 697 C CA . LEU A 1 87 ? -17.654 6.809 1.017 1.00 77.88 87 LEU A CA 1
ATOM 698 C C . LEU A 1 87 ? -16.716 6.708 -0.194 1.00 77.88 87 LEU A C 1
ATOM 700 O O . LEU A 1 87 ? -16.512 7.681 -0.934 1.00 77.88 87 LEU A O 1
ATOM 704 N N . TYR A 1 88 ? -16.127 5.531 -0.392 1.00 76.38 88 TYR A N 1
ATOM 705 C CA . TYR A 1 88 ? -15.205 5.230 -1.485 1.00 76.38 88 TYR A CA 1
ATOM 706 C C . TYR A 1 88 ? -15.812 4.265 -2.501 1.00 76.38 88 TYR A C 1
ATOM 708 O O . TYR A 1 88 ? -15.082 3.616 -3.255 1.00 76.38 88 TYR A O 1
ATOM 716 N N . ALA A 1 89 ? -17.145 4.202 -2.580 1.00 87.62 89 ALA A N 1
ATOM 717 C CA . ALA A 1 89 ? -17.841 3.433 -3.600 1.00 87.62 89 ALA A CA 1
ATOM 718 C C . ALA A 1 89 ? -17.315 3.802 -5.004 1.00 87.62 89 ALA A C 1
ATOM 720 O O . ALA A 1 89 ? -17.283 4.968 -5.395 1.00 87.62 89 ALA A O 1
ATOM 721 N N . GLY A 1 90 ? -16.844 2.799 -5.751 1.00 82.38 90 GLY A N 1
ATOM 722 C CA . GLY A 1 90 ? -16.229 2.981 -7.074 1.00 82.38 90 GLY A CA 1
ATOM 723 C C . GLY A 1 90 ? -14.738 3.358 -7.079 1.00 82.38 90 GLY A C 1
ATOM 724 O O . GLY A 1 90 ? -14.144 3.415 -8.152 1.00 82.38 90 GLY A O 1
ATOM 725 N N . ARG A 1 91 ? -14.114 3.567 -5.912 1.00 81.50 91 ARG A N 1
ATOM 726 C CA . ARG A 1 91 ? -12.685 3.904 -5.742 1.00 81.50 91 ARG A CA 1
ATOM 727 C C . ARG A 1 91 ? -12.032 3.172 -4.556 1.00 81.50 91 ARG A C 1
ATOM 729 O O . ARG A 1 91 ? -11.147 3.698 -3.892 1.00 81.50 91 ARG A O 1
ATOM 736 N N . LEU A 1 92 ? -12.461 1.935 -4.297 1.00 82.88 92 LEU A N 1
ATOM 737 C CA . LEU A 1 92 ? -12.025 1.139 -3.138 1.00 82.88 92 LEU A CA 1
ATOM 738 C C . LEU A 1 92 ? -10.520 0.816 -3.136 1.00 82.88 92 LEU A C 1
ATOM 740 O O . LEU A 1 92 ? -9.932 0.712 -2.066 1.00 82.88 92 LEU A O 1
ATOM 744 N N . GLU A 1 93 ? -9.881 0.714 -4.307 1.00 78.50 93 GLU A N 1
ATOM 745 C CA . GLU A 1 93 ? -8.424 0.504 -4.432 1.00 78.50 93 GLU A CA 1
ATOM 746 C C . GLU A 1 93 ? -7.612 1.658 -3.800 1.00 78.50 93 GLU A C 1
ATOM 748 O O . GLU A 1 93 ? -6.488 1.468 -3.334 1.00 78.50 93 GLU A O 1
ATOM 753 N N . GLU A 1 94 ? -8.178 2.869 -3.714 1.00 75.69 94 GLU A N 1
ATOM 754 C CA . GLU A 1 94 ? -7.524 3.993 -3.028 1.00 75.69 94 GLU A CA 1
ATOM 755 C C . GLU A 1 94 ? -7.386 3.737 -1.521 1.00 75.69 94 GLU A C 1
ATOM 757 O O . GLU A 1 94 ? -6.430 4.214 -0.915 1.00 75.69 94 GLU A O 1
ATOM 762 N N . GLN A 1 95 ? -8.293 2.938 -0.952 1.00 74.00 95 GLN A N 1
ATOM 763 C CA . GLN A 1 95 ? -8.441 2.679 0.482 1.00 74.00 95 GLN A CA 1
ATOM 764 C C . GLN A 1 95 ? -8.238 1.200 0.852 1.00 74.00 95 GLN A C 1
ATOM 766 O O . GLN A 1 95 ? -8.597 0.793 1.956 1.00 74.00 95 GLN A O 1
ATOM 771 N N . CYS A 1 96 ? -7.700 0.369 -0.047 1.00 76.00 96 CYS A N 1
ATOM 772 C CA . CYS A 1 96 ? -7.648 -1.080 0.161 1.00 76.00 96 CYS A CA 1
ATOM 773 C C . CYS A 1 96 ? -6.815 -1.498 1.381 1.00 76.00 96 CYS A C 1
ATOM 775 O O . CYS A 1 96 ? -7.176 -2.466 2.039 1.00 76.00 96 CYS A O 1
ATOM 777 N N . GLU A 1 97 ? -5.762 -0.762 1.739 1.00 73.12 97 GLU A N 1
ATOM 778 C CA . GLU A 1 97 ? -4.956 -1.018 2.938 1.00 73.12 97 GLU A CA 1
ATOM 779 C C . GLU A 1 97 ? -5.764 -0.776 4.223 1.00 73.12 97 GLU A C 1
ATOM 781 O O . GLU A 1 97 ? -5.749 -1.606 5.131 1.00 73.12 97 GLU A O 1
ATOM 786 N N . ASN A 1 98 ? -6.539 0.310 4.275 1.00 70.12 98 ASN A N 1
ATOM 787 C CA . ASN A 1 98 ? -7.417 0.605 5.409 1.00 70.12 98 ASN A CA 1
ATOM 788 C C . ASN A 1 98 ? -8.575 -0.384 5.495 1.00 70.12 98 ASN A C 1
ATOM 790 O O . ASN A 1 98 ? -8.895 -0.899 6.564 1.00 70.12 98 ASN A O 1
ATOM 794 N N . LEU A 1 99 ? -9.207 -0.671 4.356 1.00 81.44 99 LEU A N 1
ATOM 795 C CA . LEU A 1 99 ? -10.285 -1.649 4.270 1.00 81.44 99 LEU A CA 1
ATOM 796 C C . LEU A 1 99 ? -9.799 -3.031 4.728 1.00 81.44 99 LEU A C 1
ATOM 798 O O . LEU A 1 99 ? -10.504 -3.704 5.480 1.00 81.44 99 LEU A O 1
ATOM 802 N N . ALA A 1 100 ? -8.580 -3.423 4.350 1.00 75.69 100 ALA A N 1
ATOM 803 C CA . ALA A 1 100 ? -7.928 -4.634 4.833 1.00 75.69 100 ALA A CA 1
ATOM 804 C C . ALA A 1 100 ? -7.713 -4.598 6.351 1.00 75.69 100 ALA A C 1
ATOM 806 O O . ALA A 1 100 ? -8.099 -5.543 7.041 1.00 75.69 100 ALA A O 1
ATOM 807 N N . HIS A 1 101 ? -7.160 -3.501 6.879 1.00 72.25 101 HIS A N 1
ATOM 808 C CA . HIS A 1 101 ? -6.935 -3.319 8.311 1.00 72.25 101 HIS A CA 1
ATOM 809 C C . HIS A 1 101 ? -8.237 -3.467 9.115 1.00 72.25 101 HIS A C 1
ATOM 811 O O . HIS A 1 101 ? -8.348 -4.380 9.939 1.00 72.25 101 HIS A O 1
ATOM 817 N N . HIS A 1 102 ? -9.260 -2.656 8.829 1.00 79.00 102 HIS A N 1
ATOM 818 C CA . HIS A 1 102 ? -10.518 -2.696 9.577 1.00 79.00 102 HIS A CA 1
ATOM 819 C C . HIS A 1 102 ? -11.233 -4.044 9.425 1.00 79.00 102 HIS A C 1
ATOM 821 O O . HIS A 1 102 ? -11.673 -4.624 10.418 1.00 79.00 102 HIS A O 1
ATOM 827 N N . HIS A 1 103 ? -11.319 -4.617 8.220 1.00 80.06 103 HIS A N 1
ATOM 828 C CA . HIS A 1 103 ? -12.006 -5.903 8.072 1.00 80.06 103 HIS A CA 1
ATOM 829 C C . HIS A 1 103 ? -11.242 -7.066 8.718 1.00 80.06 103 HIS A C 1
ATOM 831 O O . HIS A 1 103 ? -11.898 -7.964 9.252 1.00 80.06 103 HIS A O 1
ATOM 837 N N . SER A 1 104 ? -9.903 -7.034 8.777 1.00 70.19 104 SER A N 1
ATOM 838 C CA . SER A 1 104 ? -9.092 -8.056 9.472 1.00 70.19 104 SER A CA 1
ATOM 839 C C . SER A 1 104 ? -9.347 -8.107 10.981 1.00 70.19 104 SER A C 1
ATOM 841 O O . SER A 1 104 ? -9.331 -9.178 11.588 1.00 70.19 104 SER A O 1
ATOM 843 N N . GLN A 1 105 ? -9.664 -6.956 11.575 1.00 75.25 105 GLN A N 1
ATOM 844 C CA . GLN A 1 105 ? -10.000 -6.814 12.989 1.00 75.25 105 GLN A CA 1
ATOM 845 C C . GLN A 1 105 ? -11.502 -7.010 13.266 1.00 75.25 105 GLN A C 1
ATOM 847 O O . GLN A 1 105 ? -11.957 -6.946 14.410 1.00 75.25 105 GLN A O 1
ATOM 852 N N . SER A 1 106 ? -12.301 -7.254 12.225 1.00 83.62 106 SER A N 1
ATOM 853 C CA . SER A 1 106 ? -13.754 -7.389 12.304 1.00 83.62 106 SER A CA 1
ATOM 854 C C . SER A 1 106 ? -14.208 -8.859 12.392 1.00 83.62 106 SER A C 1
ATOM 856 O O . SER A 1 106 ? -13.434 -9.771 12.687 1.00 83.62 106 SER A O 1
ATOM 858 N N . THR A 1 107 ? -15.503 -9.111 12.181 1.00 83.94 107 THR A N 1
ATOM 859 C CA . THR A 1 107 ? -16.045 -10.465 11.962 1.00 83.94 107 THR A CA 1
ATOM 860 C C . THR A 1 107 ? -16.141 -10.855 10.479 1.00 83.94 107 THR A C 1
ATOM 862 O O . THR A 1 107 ? -16.554 -11.972 10.189 1.00 83.94 107 THR A O 1
ATOM 865 N N . HIS A 1 108 ? -15.792 -9.968 9.539 1.00 85.94 108 HIS A N 1
ATOM 866 C CA . HIS A 1 108 ? -15.951 -10.163 8.091 1.00 85.94 108 HIS A CA 1
ATOM 867 C C . HIS A 1 108 ? -14.656 -10.655 7.434 1.00 85.94 108 HIS A C 1
ATOM 869 O O . HIS A 1 108 ? -13.996 -9.932 6.689 1.00 85.94 108 HIS A O 1
ATOM 875 N N . THR A 1 109 ? -14.297 -11.909 7.698 1.00 78.69 109 THR A N 1
ATOM 876 C CA . THR A 1 109 ? -13.045 -12.506 7.208 1.00 78.69 109 THR A CA 1
ATOM 877 C C . THR A 1 109 ? -12.945 -12.528 5.679 1.00 78.69 109 THR A C 1
ATOM 879 O O . THR A 1 109 ? -11.876 -12.264 5.141 1.00 78.69 109 THR A O 1
ATOM 882 N N . GLU A 1 110 ? -14.051 -12.762 4.967 1.00 87.31 110 GLU A N 1
ATOM 883 C CA . GLU A 1 110 ? -14.072 -12.755 3.494 1.00 87.31 110 GLU A CA 1
ATOM 884 C C . GLU A 1 110 ? -13.687 -11.386 2.916 1.00 87.31 110 GLU A C 1
ATOM 886 O O . GLU A 1 110 ? -12.887 -11.294 1.987 1.00 87.31 110 GLU A O 1
ATOM 891 N N . LYS A 1 111 ? -14.200 -10.305 3.513 1.00 84.75 111 LYS A N 1
ATOM 892 C CA . LYS A 1 111 ? -13.854 -8.937 3.111 1.00 84.75 111 LYS A CA 1
ATOM 893 C C . LYS A 1 111 ? -12.411 -8.596 3.454 1.00 84.75 111 LYS A C 1
ATOM 895 O O . LYS A 1 111 ? -11.736 -7.949 2.661 1.00 84.75 111 LYS A O 1
ATOM 900 N N . ALA A 1 112 ? -11.927 -9.055 4.607 1.00 75.69 112 ALA A N 1
ATOM 901 C CA . ALA A 1 112 ? -10.533 -8.871 4.990 1.00 75.69 112 ALA A CA 1
ATOM 902 C C . ALA A 1 112 ? -9.590 -9.462 3.935 1.00 75.69 112 ALA A C 1
ATOM 904 O O . ALA A 1 112 ? -8.680 -8.773 3.487 1.00 75.69 112 ALA A O 1
ATOM 905 N N . LEU A 1 113 ? -9.849 -10.698 3.495 1.00 71.81 113 LEU A N 1
ATOM 906 C CA . LEU A 1 113 ? -9.059 -11.362 2.455 1.00 71.81 113 LEU A CA 1
ATOM 907 C C . LEU A 1 113 ? -9.116 -10.604 1.125 1.00 71.81 113 LEU A C 1
ATOM 909 O O . LEU A 1 113 ? -8.066 -10.299 0.567 1.00 71.81 113 LEU A O 1
ATOM 913 N N . LEU A 1 114 ? -10.312 -10.213 0.673 1.00 89.38 114 LEU A N 1
ATOM 914 C CA . LEU A 1 114 ? -10.490 -9.434 -0.557 1.00 89.38 114 LEU A CA 1
ATOM 915 C C . LEU A 1 114 ? -9.635 -8.158 -0.568 1.00 89.38 114 LEU A C 1
ATOM 917 O O . LEU A 1 114 ? -8.960 -7.850 -1.553 1.00 89.38 114 LEU A O 1
ATOM 921 N N . TYR A 1 115 ? -9.667 -7.392 0.521 1.00 79.94 115 TYR A N 1
ATOM 922 C CA . TYR A 1 115 ? -8.933 -6.134 0.586 1.00 79.94 115 TYR A CA 1
ATOM 923 C C . TYR A 1 115 ? -7.442 -6.331 0.846 1.00 79.94 115 TYR A C 1
ATOM 925 O O . TYR A 1 115 ? -6.651 -5.549 0.327 1.00 79.94 115 TYR A O 1
ATOM 933 N N . LEU A 1 116 ? -7.038 -7.382 1.568 1.00 65.88 116 LEU A N 1
ATOM 934 C CA . LEU A 1 116 ? -5.630 -7.764 1.705 1.00 65.88 116 LEU A CA 1
ATOM 935 C C . LEU A 1 116 ? -5.024 -8.149 0.353 1.00 65.88 116 LEU A C 1
ATOM 937 O O . LEU A 1 116 ? -3.912 -7.726 0.052 1.00 65.88 116 LEU A O 1
ATOM 941 N N . GLU A 1 117 ? -5.751 -8.889 -0.486 1.00 74.81 117 GLU A N 1
ATOM 942 C CA . GLU A 1 117 ? -5.319 -9.214 -1.851 1.00 74.81 117 GLU A CA 1
ATOM 943 C C . GLU A 1 117 ? -5.183 -7.955 -2.714 1.00 74.81 117 GLU A C 1
ATOM 945 O O . GLU A 1 117 ? -4.186 -7.777 -3.413 1.00 74.81 117 GLU A O 1
ATOM 950 N N . MET A 1 118 ? -6.149 -7.040 -2.622 1.00 77.31 118 MET A N 1
ATOM 951 C CA . MET A 1 118 ? -6.124 -5.767 -3.346 1.00 77.31 118 MET A CA 1
ATOM 952 C C . MET A 1 118 ? -4.973 -4.862 -2.882 1.00 77.31 118 MET A C 1
ATOM 954 O O . MET A 1 118 ? -4.263 -4.289 -3.709 1.00 77.31 118 MET A O 1
ATOM 958 N N . ALA A 1 119 ? -4.741 -4.792 -1.570 1.00 66.44 119 ALA A N 1
ATOM 959 C CA . ALA A 1 119 ? -3.626 -4.077 -0.963 1.00 66.44 119 ALA A CA 1
ATOM 960 C C . ALA A 1 119 ? -2.281 -4.698 -1.348 1.00 66.44 119 ALA A C 1
ATOM 962 O O . ALA A 1 119 ? -1.361 -3.971 -1.706 1.00 66.44 119 ALA A O 1
ATOM 963 N N . ALA A 1 120 ? -2.162 -6.026 -1.353 1.00 58.00 120 ALA A N 1
ATOM 964 C CA . ALA A 1 120 ? -0.959 -6.722 -1.799 1.00 58.00 120 ALA A CA 1
ATOM 965 C C . ALA A 1 120 ? -0.686 -6.477 -3.291 1.00 58.00 120 ALA A C 1
ATOM 967 O O . ALA A 1 120 ? 0.449 -6.189 -3.668 1.00 58.00 120 ALA A O 1
ATOM 968 N N . ALA A 1 121 ? -1.719 -6.509 -4.139 1.00 67.94 121 ALA A N 1
ATOM 969 C CA . ALA A 1 121 ? -1.607 -6.186 -5.560 1.00 67.94 121 ALA A CA 1
ATOM 970 C C . ALA A 1 121 ? -1.185 -4.723 -5.792 1.00 67.94 121 ALA A C 1
ATOM 972 O O . ALA A 1 121 ? -0.359 -4.442 -6.662 1.00 67.94 121 ALA A O 1
ATOM 973 N N . LYS A 1 122 ? -1.694 -3.784 -4.987 1.00 68.12 122 LYS A N 1
ATOM 974 C CA . LYS A 1 122 ? -1.272 -2.376 -4.995 1.00 68.12 122 LYS A CA 1
ATOM 975 C C . LYS A 1 122 ? 0.154 -2.197 -4.469 1.00 68.12 122 LYS A C 1
ATOM 977 O O . LYS A 1 122 ? 0.943 -1.504 -5.100 1.00 68.12 122 LYS A O 1
ATOM 982 N N . ALA A 1 123 ? 0.524 -2.852 -3.375 1.00 57.28 123 ALA A N 1
ATOM 983 C CA . ALA A 1 123 ? 1.858 -2.785 -2.779 1.00 57.28 123 ALA A CA 1
ATOM 984 C C . ALA A 1 123 ? 2.934 -3.396 -3.692 1.00 57.28 123 ALA A C 1
ATOM 986 O O . ALA A 1 123 ? 4.012 -2.821 -3.849 1.00 57.28 123 ALA A O 1
ATOM 987 N N . ALA A 1 124 ? 2.620 -4.500 -4.377 1.00 54.16 124 ALA A N 1
ATOM 988 C CA . ALA A 1 124 ? 3.466 -5.078 -5.421 1.00 54.16 124 ALA A CA 1
ATOM 989 C C . ALA A 1 124 ? 3.691 -4.105 -6.592 1.00 54.16 124 ALA A C 1
ATOM 991 O O . ALA A 1 124 ? 4.746 -4.125 -7.219 1.00 54.16 124 ALA A O 1
ATOM 992 N N . ARG A 1 125 ? 2.736 -3.201 -6.851 1.00 56.34 125 ARG A N 1
ATOM 993 C CA . ARG A 1 125 ? 2.906 -2.096 -7.805 1.00 56.34 125 ARG A CA 1
ATOM 994 C C . ARG A 1 125 ? 3.720 -0.923 -7.236 1.00 56.34 125 ARG A C 1
ATOM 996 O O . ARG A 1 125 ? 4.061 -0.053 -8.026 1.00 56.34 125 ARG A O 1
ATOM 1003 N N . VAL A 1 126 ? 4.021 -0.866 -5.925 1.00 58.09 126 VAL A N 1
ATOM 1004 C CA . VAL A 1 126 ? 4.566 0.313 -5.202 1.00 58.09 126 VAL A CA 1
ATOM 1005 C C . VAL A 1 126 ? 5.995 0.149 -4.633 1.00 58.09 126 VAL A C 1
ATOM 1007 O O . VAL A 1 126 ? 6.706 1.149 -4.534 1.00 58.09 126 VAL A O 1
ATOM 1010 N N . HIS A 1 127 ? 6.482 -1.045 -4.289 1.00 48.62 127 HIS A N 1
ATOM 1011 C CA . HIS A 1 127 ? 7.879 -1.232 -3.837 1.00 48.62 127 HIS A CA 1
ATOM 1012 C C . HIS A 1 127 ? 8.895 -0.970 -4.985 1.00 48.62 127 HIS A C 1
ATOM 1014 O O . HIS A 1 127 ? 8.952 -1.774 -5.906 1.00 48.62 127 HIS A O 1
ATOM 1020 N N . SER A 1 128 ? 9.750 0.067 -5.058 1.00 56.44 128 SER A N 1
ATOM 1021 C CA . SER A 1 128 ? 9.911 1.344 -4.339 1.00 56.44 128 SER A CA 1
ATOM 1022 C C . SER A 1 128 ? 9.830 2.476 -5.372 1.00 56.44 128 SER A C 1
ATOM 1024 O O . SER A 1 128 ? 10.814 2.791 -6.029 1.00 56.44 128 SER A O 1
ATOM 1026 N N . LEU A 1 129 ? 8.662 3.090 -5.590 1.00 63.41 129 LEU A N 1
ATOM 1027 C CA . LEU A 1 129 ? 8.481 3.970 -6.759 1.00 63.41 129 LEU A CA 1
ATOM 1028 C C . LEU A 1 129 ? 9.534 5.087 -6.902 1.00 63.41 129 LEU A C 1
ATOM 1030 O O . LEU A 1 129 ? 9.992 5.288 -8.019 1.00 63.41 129 LEU A O 1
ATOM 1034 N N . PRO A 1 130 ? 9.944 5.841 -5.864 1.00 66.44 130 PRO A N 1
ATOM 1035 C CA . PRO A 1 130 ? 10.948 6.895 -6.026 1.00 66.44 130 PRO A CA 1
ATOM 1036 C C . PRO A 1 130 ? 12.357 6.365 -6.312 1.00 66.44 130 PRO A C 1
ATOM 1038 O O . PRO A 1 130 ? 13.080 6.979 -7.094 1.00 66.44 130 PRO A O 1
ATOM 1041 N N . GLU A 1 131 ? 12.742 5.245 -5.705 1.00 67.06 131 GLU A N 1
ATOM 1042 C CA . GLU A 1 131 ? 14.052 4.620 -5.918 1.00 67.06 131 GLU A CA 1
ATOM 1043 C C . GLU A 1 131 ? 14.055 3.887 -7.248 1.00 67.06 131 GLU A C 1
ATOM 1045 O O . GLU A 1 131 ? 14.874 4.205 -8.088 1.00 67.06 131 GLU A O 1
ATOM 1050 N N . SER A 1 132 ? 13.028 3.092 -7.545 1.00 70.62 132 SER A N 1
ATOM 1051 C CA . SER A 1 132 ? 12.799 2.512 -8.866 1.00 70.62 132 SER A CA 1
ATOM 1052 C C . SER A 1 132 ? 12.750 3.583 -9.952 1.00 70.62 132 SER A C 1
ATOM 1054 O O . SER A 1 132 ? 13.313 3.385 -11.016 1.00 70.62 132 SER A O 1
ATOM 1056 N N . ARG A 1 133 ? 12.139 4.754 -9.716 1.00 77.19 133 ARG A N 1
ATOM 1057 C CA . ARG A 1 133 ? 12.188 5.872 -10.676 1.00 77.19 133 ARG A CA 1
ATOM 1058 C C . ARG A 1 133 ? 13.611 6.375 -10.884 1.00 77.19 133 ARG A C 1
ATOM 1060 O O . ARG A 1 133 ? 13.959 6.645 -12.025 1.00 77.19 133 ARG A O 1
ATOM 1067 N N . ARG A 1 134 ? 14.405 6.525 -9.820 1.00 79.06 134 ARG A N 1
ATOM 1068 C CA . ARG A 1 134 ? 15.815 6.943 -9.906 1.00 79.06 134 ARG A CA 1
ATOM 1069 C C . ARG A 1 134 ? 16.686 5.872 -10.558 1.00 79.06 134 ARG A C 1
ATOM 1071 O O . ARG A 1 134 ? 17.542 6.221 -11.362 1.00 79.06 134 ARG A O 1
ATOM 1078 N N . ASP A 1 135 ? 16.438 4.604 -10.271 1.00 81.12 135 ASP A N 1
ATOM 1079 C CA . ASP A 1 135 ? 17.147 3.457 -10.828 1.00 81.12 135 ASP A CA 1
ATOM 1080 C C . ASP A 1 135 ? 16.821 3.310 -12.312 1.00 81.12 135 ASP A C 1
ATOM 1082 O O . ASP A 1 135 ? 17.733 3.237 -13.128 1.00 81.12 135 ASP A O 1
ATOM 1086 N N . TYR A 1 136 ? 15.542 3.394 -12.692 1.00 82.50 136 TYR A N 1
ATOM 1087 C CA . TYR A 1 136 ? 15.129 3.423 -14.094 1.00 82.50 136 TYR A CA 1
ATOM 1088 C C . TYR A 1 136 ? 15.681 4.647 -14.826 1.00 82.50 136 TYR A C 1
ATOM 1090 O O . TYR A 1 136 ? 16.144 4.516 -15.957 1.00 82.50 136 TYR A O 1
ATOM 1098 N N . GLU A 1 137 ? 15.647 5.830 -14.205 1.00 85.94 137 GLU A N 1
ATOM 1099 C CA . GLU A 1 137 ? 16.237 7.049 -14.769 1.00 85.94 137 GLU A CA 1
ATOM 1100 C C . GLU A 1 137 ? 17.740 6.868 -15.021 1.00 85.94 137 GLU A C 1
ATOM 1102 O O . GLU A 1 137 ? 18.240 7.197 -16.099 1.00 85.94 137 GLU A O 1
ATOM 1107 N N . THR A 1 138 ? 18.445 6.298 -14.045 1.00 88.31 138 THR A N 1
ATOM 1108 C CA . THR A 1 138 ? 19.884 6.029 -14.105 1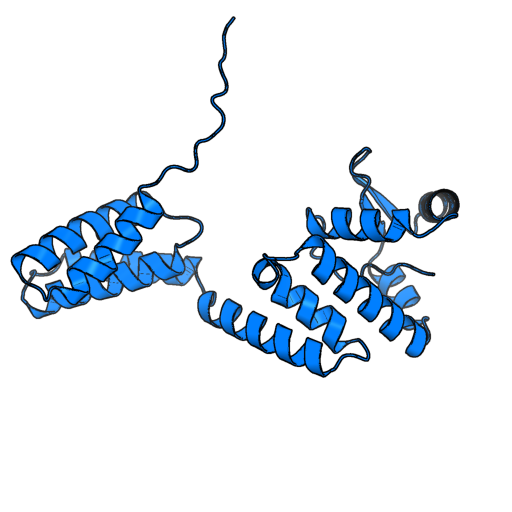.00 88.31 138 THR A CA 1
ATOM 1109 C C . THR A 1 138 ? 20.202 4.977 -15.164 1.00 88.31 138 THR A C 1
ATOM 1111 O O . THR A 1 138 ? 21.041 5.222 -16.030 1.00 88.31 138 THR A O 1
ATOM 1114 N N . GLU A 1 139 ? 19.505 3.841 -15.176 1.00 88.00 139 GLU A N 1
ATOM 1115 C CA . GLU A 1 139 ? 19.733 2.769 -16.147 1.00 88.00 139 GLU A CA 1
ATOM 1116 C C . GLU A 1 139 ? 19.429 3.236 -17.576 1.00 88.00 139 GLU A C 1
ATOM 1118 O O . GLU A 1 139 ? 20.203 2.959 -18.495 1.00 88.00 139 GLU A O 1
ATOM 1123 N N . LEU A 1 140 ? 18.364 4.022 -17.771 1.00 89.88 140 LEU A N 1
ATOM 1124 C CA . LEU A 1 140 ? 18.068 4.634 -19.067 1.00 89.88 140 LEU A CA 1
ATOM 1125 C C . LEU A 1 140 ? 19.171 5.585 -19.517 1.00 89.88 140 LEU A C 1
ATOM 1127 O O . LEU A 1 140 ? 19.537 5.546 -20.689 1.00 89.88 140 LEU A O 1
ATOM 1131 N N . SER A 1 141 ? 19.720 6.403 -18.614 1.00 88.12 141 SER A N 1
ATOM 1132 C CA . SER A 1 141 ? 20.830 7.303 -18.951 1.00 88.12 141 SER A CA 1
ATOM 1133 C C . SER A 1 141 ? 22.075 6.544 -19.430 1.00 88.12 141 SER A C 1
ATOM 1135 O O . SER A 1 141 ? 22.715 6.958 -20.396 1.00 88.12 141 SER A O 1
ATOM 1137 N N . ILE A 1 142 ? 22.372 5.392 -18.820 1.00 91.62 142 ILE A N 1
ATOM 1138 C CA . ILE A 1 142 ? 23.518 4.544 -19.175 1.00 91.62 142 ILE A CA 1
ATOM 1139 C C . ILE A 1 142 ? 23.307 3.891 -20.546 1.00 91.62 142 ILE A C 1
ATOM 1141 O O . ILE A 1 142 ? 24.210 3.874 -21.386 1.00 91.62 142 ILE A O 1
ATOM 1145 N N . VAL A 1 143 ? 22.104 3.368 -20.795 1.00 90.69 143 VAL A N 1
ATOM 1146 C CA . VAL A 1 143 ? 21.759 2.756 -22.087 1.00 90.69 143 VAL A CA 1
ATOM 1147 C C . VAL A 1 143 ? 21.748 3.801 -23.205 1.00 90.69 143 VAL A C 1
ATOM 1149 O O . VAL A 1 143 ? 22.204 3.504 -24.306 1.00 90.69 143 VAL A O 1
ATOM 1152 N N . ASP A 1 144 ? 21.279 5.022 -22.935 1.00 85.31 144 ASP A N 1
ATOM 1153 C CA . ASP A 1 144 ? 21.230 6.106 -23.925 1.00 85.31 144 ASP A CA 1
ATOM 1154 C C . ASP A 1 144 ? 22.619 6.607 -24.340 1.00 85.31 144 ASP A C 1
ATOM 1156 O O . ASP A 1 144 ? 22.825 7.017 -25.480 1.00 85.31 144 ASP A O 1
ATOM 1160 N N . ALA A 1 145 ? 23.587 6.548 -23.423 1.00 88.19 145 ALA A N 1
ATOM 1161 C CA . ALA A 1 145 ? 24.975 6.909 -23.699 1.00 88.19 145 ALA A CA 1
ATOM 1162 C C . ALA A 1 145 ? 25.739 5.834 -24.502 1.00 88.19 145 ALA A C 1
ATOM 1164 O O . ALA A 1 145 ? 26.857 6.078 -24.954 1.00 88.19 145 ALA A O 1
ATOM 1165 N N . SER A 1 146 ? 25.158 4.644 -24.682 1.00 89.75 146 SER A N 1
ATOM 1166 C CA . SER A 1 146 ? 25.778 3.512 -25.381 1.00 89.75 146 SER A CA 1
ATOM 1167 C C . SER A 1 146 ? 25.371 3.456 -26.866 1.00 89.75 146 SER A C 1
ATOM 1169 O O . SER A 1 146 ? 24.310 3.966 -27.233 1.00 89.75 146 SER A O 1
ATOM 1171 N N . PRO A 1 147 ? 26.148 2.795 -27.755 1.00 89.25 147 PRO A N 1
ATOM 1172 C CA . PRO A 1 147 ? 25.743 2.601 -29.147 1.00 89.25 147 PRO A CA 1
ATOM 1173 C C . PRO A 1 147 ? 24.368 1.923 -29.248 1.00 89.25 147 PRO A C 1
ATOM 1175 O O . PRO A 1 147 ? 24.150 0.834 -28.709 1.00 89.25 147 PRO A O 1
ATOM 1178 N N . LEU A 1 148 ? 23.435 2.565 -29.956 1.00 81.00 148 LEU A N 1
ATOM 1179 C CA . LEU A 1 148 ? 22.056 2.098 -30.139 1.00 81.00 148 LEU A CA 1
ATOM 1180 C C . LEU A 1 148 ? 21.970 1.002 -31.204 1.00 81.00 148 LEU A C 1
ATOM 1182 O O . LEU A 1 148 ? 21.284 1.143 -32.218 1.00 81.00 148 LEU A O 1
ATOM 1186 N N . ASP A 1 149 ? 22.668 -0.102 -30.970 1.00 88.94 149 ASP A N 1
ATOM 1187 C CA . ASP A 1 149 ? 22.508 -1.344 -31.715 1.00 88.94 149 ASP A CA 1
ATOM 1188 C C . ASP A 1 149 ? 21.099 -1.954 -31.490 1.00 88.94 149 ASP A C 1
ATOM 1190 O O . ASP A 1 149 ? 20.321 -1.470 -30.654 1.00 88.94 149 ASP A O 1
ATOM 1194 N N . PRO A 1 150 ? 20.705 -3.003 -32.235 1.00 83.81 150 PRO A N 1
ATOM 1195 C CA . PRO A 1 150 ? 19.383 -3.610 -32.078 1.00 83.81 150 PRO A CA 1
ATOM 1196 C C . PRO A 1 150 ? 19.026 -4.030 -30.638 1.00 83.81 150 PRO A C 1
ATOM 1198 O O . PRO A 1 150 ? 17.855 -3.953 -30.261 1.00 83.81 150 PRO A O 1
ATOM 1201 N N . LYS A 1 151 ? 20.003 -4.439 -29.819 1.00 87.62 151 LYS A N 1
ATOM 1202 C CA . LYS A 1 151 ? 19.792 -4.914 -28.443 1.00 87.62 151 LYS A CA 1
ATOM 1203 C C . LYS A 1 151 ? 19.524 -3.750 -27.490 1.00 87.62 151 LYS A C 1
ATOM 1205 O O . LYS A 1 151 ? 18.545 -3.787 -26.740 1.00 87.62 151 LYS A O 1
ATOM 1210 N N . ASN A 1 152 ? 20.344 -2.704 -27.544 1.00 88.69 152 ASN A N 1
ATOM 1211 C CA . ASN A 1 152 ? 20.204 -1.536 -26.672 1.00 88.69 152 ASN A CA 1
ATOM 1212 C C . ASN A 1 152 ? 18.942 -0.726 -26.990 1.00 88.69 152 ASN A C 1
ATOM 1214 O O . ASN A 1 152 ? 18.274 -0.262 -26.066 1.00 88.69 152 ASN A O 1
ATOM 1218 N N . ARG A 1 153 ? 18.532 -0.649 -28.267 1.00 87.62 153 ARG A N 1
ATOM 1219 C CA . ARG A 1 153 ? 17.247 -0.033 -28.655 1.00 87.62 153 ARG A CA 1
ATOM 1220 C C . ARG A 1 153 ? 16.053 -0.698 -27.968 1.00 87.62 153 ARG A C 1
ATOM 1222 O O . ARG A 1 153 ? 15.196 -0.008 -27.420 1.00 87.62 153 ARG A O 1
ATOM 1229 N N . LYS A 1 154 ? 16.010 -2.035 -27.956 1.00 85.25 154 LYS A N 1
ATOM 1230 C CA . LYS A 1 154 ? 14.938 -2.800 -27.300 1.00 85.25 154 LYS A CA 1
ATOM 1231 C C . LYS A 1 154 ? 14.937 -2.582 -25.784 1.00 85.25 154 LYS A C 1
ATOM 1233 O O . LYS A 1 154 ? 13.880 -2.336 -25.205 1.00 85.25 154 LYS A O 1
ATOM 1238 N N . LYS A 1 155 ? 16.120 -2.619 -25.159 1.00 86.75 155 LYS A N 1
ATOM 1239 C CA . LYS A 1 155 ? 16.271 -2.408 -23.712 1.00 86.75 155 LYS A CA 1
ATOM 1240 C C . LYS A 1 155 ? 15.830 -1.002 -23.287 1.00 86.75 155 LYS A C 1
ATOM 1242 O O . LYS A 1 155 ? 15.121 -0.869 -22.296 1.00 86.75 155 LYS A O 1
ATOM 1247 N N . PHE A 1 156 ? 16.158 0.024 -24.075 1.00 90.62 156 PHE A N 1
ATOM 1248 C CA . PHE A 1 156 ? 15.711 1.401 -23.837 1.00 90.62 156 PHE A CA 1
ATOM 1249 C C . PHE A 1 156 ? 14.175 1.523 -23.811 1.00 90.62 156 PHE A C 1
ATOM 1251 O O . PHE A 1 156 ? 13.610 2.153 -22.914 1.00 90.62 156 PHE A O 1
ATOM 1258 N N . ILE A 1 157 ? 13.482 0.879 -24.758 1.00 84.88 157 ILE A N 1
ATOM 1259 C CA . ILE A 1 157 ? 12.010 0.882 -24.816 1.00 84.88 157 ILE A CA 1
ATOM 1260 C C . ILE A 1 157 ? 11.410 0.174 -23.591 1.00 84.88 157 ILE A C 1
ATOM 1262 O O . ILE A 1 157 ? 10.469 0.689 -22.986 1.00 84.88 157 ILE A O 1
ATOM 1266 N N . ASP A 1 158 ? 11.951 -0.986 -23.206 1.00 84.06 158 ASP A N 1
ATOM 1267 C CA . ASP A 1 158 ? 11.432 -1.776 -22.081 1.00 84.06 158 ASP A CA 1
ATOM 1268 C C . ASP A 1 158 ? 11.597 -1.049 -20.735 1.00 84.06 158 ASP A C 1
ATOM 1270 O O . ASP A 1 158 ? 10.638 -0.959 -19.966 1.00 84.06 158 ASP A O 1
ATOM 1274 N N . LEU A 1 159 ? 12.762 -0.442 -20.488 1.00 84.06 159 LEU A N 1
ATOM 1275 C CA . LEU A 1 159 ? 13.008 0.352 -19.278 1.00 84.06 159 LEU A CA 1
ATOM 1276 C C . LEU A 1 159 ? 12.126 1.604 -19.216 1.00 84.06 159 LEU A C 1
ATOM 1278 O O . LEU A 1 159 ? 11.617 1.950 -18.153 1.00 84.06 159 LEU A O 1
ATOM 1282 N N . THR A 1 160 ? 11.879 2.260 -20.354 1.00 86.50 160 THR A N 1
ATOM 1283 C CA . THR A 1 160 ? 10.976 3.422 -20.412 1.00 86.50 160 THR A CA 1
ATOM 1284 C C . THR A 1 160 ? 9.541 3.042 -20.029 1.00 86.50 160 THR A C 1
ATOM 1286 O O . THR A 1 160 ? 8.862 3.804 -19.342 1.00 86.50 160 THR A O 1
ATOM 1289 N N . LEU A 1 161 ? 9.068 1.860 -20.440 1.00 79.69 161 LEU A N 1
ATOM 1290 C CA . LEU A 1 161 ? 7.739 1.365 -20.070 1.00 79.69 161 LEU A CA 1
ATOM 1291 C C . LEU A 1 161 ? 7.649 1.023 -18.575 1.00 79.69 161 LEU A C 1
ATOM 1293 O O . LEU A 1 161 ? 6.662 1.397 -17.943 1.00 79.69 161 LEU A O 1
ATOM 1297 N N . GLY A 1 162 ? 8.681 0.386 -18.009 1.00 76.50 162 GLY A N 1
ATOM 1298 C CA . GLY A 1 162 ? 8.769 0.123 -16.567 1.00 76.50 162 GLY A CA 1
ATOM 1299 C C . GLY A 1 162 ? 8.803 1.413 -15.743 1.00 76.50 162 GLY A C 1
ATOM 1300 O O . GLY A 1 162 ? 8.055 1.555 -14.777 1.00 76.50 162 GLY A O 1
ATOM 1301 N N . TRP A 1 163 ? 9.571 2.414 -16.190 1.00 81.88 163 TRP A N 1
ATOM 1302 C CA . TRP A 1 163 ? 9.616 3.730 -15.549 1.00 81.88 163 TRP A CA 1
ATOM 1303 C C . TRP A 1 163 ? 8.268 4.458 -15.606 1.00 81.88 163 TRP A C 1
ATOM 1305 O O . TRP A 1 163 ? 7.863 5.103 -14.635 1.00 81.88 163 TRP A O 1
ATOM 1315 N N . ALA A 1 164 ? 7.552 4.354 -16.731 1.00 74.06 164 ALA A N 1
ATOM 1316 C CA . ALA A 1 164 ? 6.219 4.922 -16.870 1.00 74.06 164 ALA A CA 1
ATOM 1317 C C . ALA A 1 164 ? 5.246 4.279 -15.877 1.00 74.06 164 ALA A C 1
ATOM 1319 O O . ALA A 1 164 ? 4.540 5.006 -15.192 1.00 74.06 164 ALA A O 1
ATOM 1320 N N . GLU A 1 165 ? 5.249 2.961 -15.722 1.00 72.62 165 GLU A N 1
ATOM 1321 C CA . GLU A 1 165 ? 4.360 2.263 -14.790 1.00 72.62 165 GLU A CA 1
ATOM 1322 C C . GLU A 1 165 ? 4.537 2.736 -13.341 1.00 72.62 165 GLU A C 1
ATOM 1324 O O . GLU A 1 165 ? 3.569 3.138 -12.691 1.00 72.62 165 GLU A O 1
ATOM 1329 N N . VAL A 1 166 ? 5.786 2.839 -12.882 1.00 71.56 166 VAL A N 1
ATOM 1330 C CA . VAL A 1 166 ? 6.088 3.317 -11.526 1.00 71.56 166 VAL A CA 1
ATOM 1331 C C . VAL A 1 166 ? 5.892 4.833 -11.354 1.00 71.56 166 VAL A C 1
ATOM 1333 O O . VAL A 1 166 ? 5.889 5.351 -10.235 1.00 71.56 166 VAL A O 1
ATOM 1336 N N . SER A 1 167 ? 5.711 5.583 -12.445 1.00 67.38 167 SER A N 1
ATOM 1337 C CA . SER A 1 167 ? 5.521 7.046 -12.447 1.00 67.38 167 SER A CA 1
ATOM 1338 C C . SER A 1 167 ? 4.074 7.488 -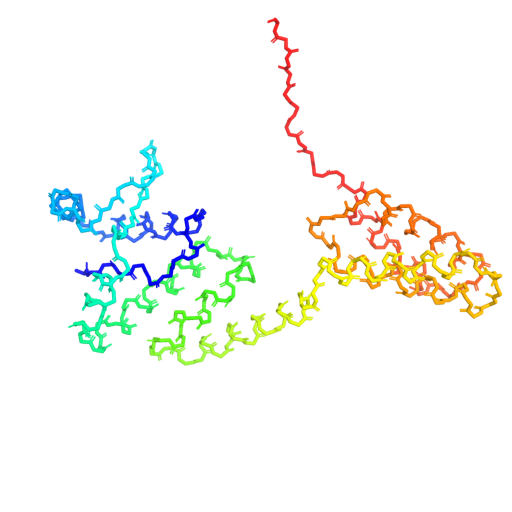12.677 1.00 67.38 167 SER A C 1
ATOM 1340 O O . SER A 1 167 ? 3.828 8.686 -12.813 1.00 67.38 167 SER A O 1
ATOM 1342 N N . GLN A 1 168 ? 3.115 6.553 -12.669 1.00 65.38 168 GLN A N 1
ATOM 1343 C CA . GLN A 1 168 ? 1.710 6.774 -13.041 1.00 65.38 168 GLN A CA 1
ATOM 1344 C C . GLN A 1 168 ? 1.057 8.029 -12.445 1.00 65.38 168 GLN A C 1
ATOM 1346 O O . GLN A 1 168 ? 0.305 8.710 -13.143 1.00 65.38 168 GLN A O 1
ATOM 1351 N N . TYR A 1 169 ? 1.324 8.328 -11.172 1.00 55.53 169 TYR A N 1
ATOM 1352 C CA . TYR A 1 169 ? 0.664 9.409 -10.430 1.00 55.53 169 TYR A CA 1
ATOM 1353 C C . TYR A 1 169 ? 1.506 10.689 -10.299 1.00 55.53 169 TYR A C 1
ATOM 1355 O O . TYR A 1 169 ? 1.029 11.673 -9.742 1.00 55.53 169 TYR A O 1
ATOM 1363 N N . ALA A 1 170 ? 2.738 10.699 -10.821 1.00 56.53 170 ALA A N 1
ATOM 1364 C CA . ALA A 1 170 ? 3.638 11.856 -10.794 1.00 56.53 170 ALA A CA 1
ATOM 1365 C C . ALA A 1 170 ? 4.659 11.809 -11.955 1.00 56.53 170 ALA A C 1
ATOM 1367 O O . ALA A 1 170 ? 5.866 11.690 -11.715 1.00 56.53 170 ALA A O 1
ATOM 1368 N N . PRO A 1 171 ? 4.211 11.858 -13.225 1.00 68.44 171 PRO A N 1
ATOM 1369 C CA . PRO A 1 171 ? 5.119 11.814 -14.364 1.00 68.44 171 PRO A CA 1
ATOM 1370 C C . PRO A 1 171 ? 5.944 13.103 -14.449 1.00 68.44 171 PRO A C 1
ATOM 1372 O O . PRO A 1 171 ? 5.415 14.212 -14.411 1.00 68.44 171 PRO A O 1
ATOM 1375 N N . SER A 1 172 ? 7.259 12.962 -14.597 1.00 76.19 172 SER A N 1
ATOM 1376 C CA . SER A 1 172 ? 8.160 14.088 -14.838 1.00 76.19 172 SER A CA 1
ATOM 1377 C C . SER A 1 172 ? 8.279 14.413 -16.333 1.00 76.19 172 SER A C 1
ATOM 1379 O O . SER A 1 172 ? 8.066 13.572 -17.209 1.00 76.19 172 SER A O 1
ATOM 1381 N N . ASN A 1 173 ? 8.748 15.619 -16.658 1.00 80.88 173 ASN A N 1
ATOM 1382 C CA . ASN A 1 173 ? 9.094 15.964 -18.043 1.00 80.88 173 ASN A CA 1
ATOM 1383 C C . ASN A 1 173 ? 10.185 15.043 -18.629 1.00 80.88 173 ASN A C 1
ATOM 1385 O O . ASN A 1 173 ? 10.311 14.922 -19.847 1.00 80.88 173 ASN A O 1
ATOM 1389 N N . LYS A 1 174 ? 10.985 14.382 -17.780 1.00 85.00 174 LYS A N 1
ATOM 1390 C CA . LYS A 1 174 ? 12.031 13.453 -18.218 1.00 85.00 174 LYS A CA 1
ATOM 1391 C C . LYS A 1 174 ? 11.441 12.153 -18.769 1.00 85.00 174 LYS A C 1
ATOM 1393 O O . LYS A 1 174 ? 11.804 11.778 -19.881 1.00 85.00 174 LYS A O 1
ATOM 1398 N N . ILE A 1 175 ? 10.475 11.540 -18.077 1.00 85.38 175 ILE A N 1
ATOM 1399 C CA . ILE A 1 175 ? 9.794 10.339 -18.591 1.00 85.38 175 ILE A CA 1
ATOM 1400 C C . ILE A 1 175 ? 8.975 10.652 -19.852 1.00 85.38 175 ILE A C 1
ATOM 1402 O O . ILE A 1 175 ? 8.958 9.851 -20.782 1.00 85.38 175 ILE A O 1
ATOM 1406 N N . MET A 1 176 ? 8.390 11.852 -19.963 1.00 83.88 176 MET A N 1
ATOM 1407 C CA . MET A 1 176 ? 7.699 12.276 -21.192 1.00 83.88 176 MET A CA 1
ATOM 1408 C C . MET A 1 176 ? 8.627 12.325 -22.409 1.00 83.88 176 MET A C 1
ATOM 1410 O O . MET A 1 176 ? 8.273 11.840 -23.485 1.00 83.88 176 MET A O 1
ATOM 1414 N N . ARG A 1 177 ? 9.841 12.862 -22.239 1.00 86.88 177 ARG A N 1
ATOM 1415 C CA . ARG A 1 177 ? 10.859 12.872 -23.300 1.00 86.88 177 ARG A CA 1
ATOM 1416 C C . ARG A 1 177 ? 11.331 11.458 -23.651 1.00 86.88 177 ARG A C 1
ATOM 1418 O O . ARG A 1 177 ? 11.444 11.140 -24.834 1.00 86.88 177 ARG A O 1
ATOM 1425 N N . ALA A 1 178 ? 11.544 10.602 -22.649 1.00 88.94 178 ALA A N 1
ATOM 1426 C CA . ALA A 1 178 ? 11.937 9.208 -22.860 1.00 88.94 178 ALA A CA 1
ATOM 1427 C C . ALA A 1 178 ? 10.858 8.399 -23.611 1.00 88.94 178 ALA A C 1
ATOM 1429 O O . ALA A 1 178 ? 11.180 7.654 -24.539 1.00 88.94 178 ALA A O 1
ATOM 1430 N N . LEU A 1 179 ? 9.574 8.600 -23.287 1.00 86.00 179 LEU A N 1
ATOM 1431 C CA . LEU A 1 179 ? 8.440 7.984 -23.986 1.00 86.00 179 LEU A CA 1
ATOM 1432 C C . LEU A 1 179 ? 8.336 8.438 -25.449 1.00 86.00 179 LEU A C 1
ATOM 1434 O O . LEU A 1 179 ? 8.139 7.604 -26.332 1.00 86.00 179 LEU A O 1
ATOM 1438 N N . GLY A 1 180 ? 8.522 9.734 -25.726 1.00 88.06 180 GLY A N 1
ATOM 1439 C CA . GLY A 1 180 ? 8.523 10.259 -27.096 1.00 88.06 180 GLY A CA 1
ATOM 1440 C C . GLY A 1 180 ? 9.617 9.633 -27.966 1.00 88.06 180 GLY A C 1
ATOM 1441 O O . GLY A 1 180 ? 9.359 9.220 -29.097 1.00 88.06 180 GLY A O 1
ATOM 1442 N N . ARG A 1 181 ? 10.824 9.481 -27.414 1.00 88.44 181 ARG A N 1
ATOM 1443 C CA . ARG A 1 181 ? 11.950 8.846 -28.114 1.00 88.44 181 ARG A CA 1
ATOM 1444 C C . ARG A 1 181 ? 11.765 7.335 -28.277 1.00 88.44 181 ARG A C 1
ATOM 1446 O O . ARG A 1 181 ? 12.035 6.803 -29.352 1.00 88.44 181 ARG A O 1
ATOM 1453 N N . SER A 1 182 ? 11.229 6.657 -27.260 1.00 89.88 182 SER A N 1
ATOM 1454 C CA . SER A 1 182 ? 10.858 5.237 -27.350 1.00 89.88 182 SER A CA 1
ATOM 1455 C C . SER A 1 182 ? 9.823 4.972 -28.447 1.00 89.88 182 SER A C 1
ATOM 1457 O O . SER A 1 182 ? 9.882 3.937 -29.106 1.00 89.88 182 SER A O 1
ATOM 1459 N N . LEU A 1 183 ? 8.902 5.911 -28.694 1.00 86.94 183 LEU A N 1
ATOM 1460 C CA . LEU A 1 183 ? 7.897 5.781 -29.748 1.00 86.94 183 LEU A CA 1
ATOM 1461 C C . LEU A 1 183 ? 8.496 5.878 -31.162 1.00 86.94 183 LEU A C 1
ATOM 1463 O O . LEU A 1 183 ? 8.099 5.107 -32.036 1.00 86.94 183 LEU A O 1
ATOM 1467 N N . ASP A 1 184 ? 9.443 6.792 -31.397 1.00 88.31 184 ASP A N 1
ATOM 1468 C CA . ASP A 1 184 ? 10.138 6.912 -32.692 1.00 88.31 184 ASP A CA 1
ATOM 1469 C C . ASP A 1 184 ? 10.978 5.660 -32.994 1.00 88.31 184 ASP A C 1
ATOM 1471 O O . ASP A 1 184 ? 10.855 5.078 -34.075 1.00 88.31 184 ASP A O 1
ATOM 1475 N N . LEU A 1 185 ? 11.734 5.170 -32.002 1.00 87.12 185 LEU A N 1
ATOM 1476 C CA . LEU A 1 185 ? 12.501 3.926 -32.120 1.00 87.12 185 LEU A CA 1
ATOM 1477 C C . LEU A 1 185 ? 11.595 2.722 -32.407 1.00 87.12 185 LEU A C 1
ATOM 1479 O O . LEU A 1 185 ? 11.898 1.926 -33.300 1.00 87.12 185 LEU A O 1
ATOM 1483 N N . ALA A 1 186 ? 10.462 2.617 -31.703 1.00 82.88 186 ALA A N 1
ATOM 1484 C CA . ALA A 1 186 ? 9.517 1.527 -31.903 1.00 82.88 186 ALA A CA 1
ATOM 1485 C C . ALA A 1 186 ? 8.876 1.550 -33.301 1.00 82.88 186 ALA A C 1
ATOM 1487 O O . ALA A 1 186 ? 8.663 0.497 -33.884 1.00 82.88 186 ALA A O 1
ATOM 1488 N N . ARG A 1 187 ? 8.590 2.730 -33.870 1.00 85.38 187 ARG A N 1
ATOM 1489 C CA . ARG A 1 187 ? 7.988 2.851 -35.212 1.00 85.38 187 ARG A CA 1
ATOM 1490 C C . ARG A 1 187 ? 8.949 2.498 -36.341 1.00 85.38 187 ARG A C 1
ATOM 1492 O O . ARG A 1 187 ? 8.520 1.930 -37.339 1.00 85.38 187 ARG A O 1
ATOM 1499 N N . ARG A 1 188 ? 10.221 2.877 -36.205 1.00 81.31 188 ARG A N 1
ATOM 1500 C CA . ARG A 1 188 ? 11.229 2.685 -37.256 1.00 81.31 188 ARG A CA 1
ATOM 1501 C C . ARG A 1 188 ? 11.797 1.268 -37.285 1.00 81.31 188 ARG A C 1
ATOM 1503 O O . ARG A 1 188 ? 12.163 0.800 -38.357 1.00 81.31 188 ARG A O 1
ATOM 1510 N N . PHE A 1 189 ? 11.906 0.612 -36.126 1.00 71.25 189 PHE A N 1
ATOM 1511 C CA . PHE A 1 189 ? 12.723 -0.598 -35.988 1.00 71.25 189 PHE A CA 1
ATOM 1512 C C . PHE A 1 189 ? 12.110 -1.714 -35.119 1.00 71.25 189 PHE A C 1
ATOM 1514 O O . PHE A 1 189 ? 12.756 -2.751 -34.979 1.00 71.25 189 PHE A O 1
ATOM 1521 N N . ASP A 1 190 ? 10.918 -1.539 -34.526 1.00 63.28 190 ASP A N 1
ATOM 1522 C CA . ASP A 1 190 ? 10.318 -2.516 -33.598 1.00 63.28 190 ASP A CA 1
ATOM 1523 C C . ASP A 1 190 ? 8.846 -2.869 -33.927 1.00 63.28 190 ASP A C 1
ATOM 1525 O O . ASP A 1 190 ? 8.165 -2.234 -34.729 1.00 63.28 190 ASP A O 1
ATOM 1529 N N . SER A 1 191 ? 8.353 -3.949 -33.319 1.00 58.62 191 SER A N 1
ATOM 1530 C CA . SER A 1 191 ? 7.054 -4.576 -33.591 1.00 58.62 191 SER A CA 1
ATOM 1531 C C . SER A 1 191 ? 5.855 -3.683 -33.222 1.00 58.62 191 SER A C 1
ATOM 1533 O O . SER A 1 191 ? 5.858 -3.017 -32.182 1.00 58.62 191 SER A O 1
ATOM 1535 N N . ARG A 1 192 ? 4.770 -3.738 -34.023 1.00 65.75 192 ARG A N 1
ATOM 1536 C CA . ARG A 1 192 ? 3.502 -2.978 -33.843 1.00 65.75 192 ARG A CA 1
ATOM 1537 C C . ARG A 1 192 ? 2.974 -2.996 -32.399 1.00 65.75 192 ARG A C 1
ATOM 1539 O O . ARG A 1 192 ? 2.401 -2.014 -31.934 1.00 65.75 192 ARG A O 1
ATOM 1546 N N . HIS A 1 193 ? 3.212 -4.090 -31.677 1.00 65.44 193 HIS A N 1
ATOM 1547 C CA . HIS A 1 193 ? 2.846 -4.256 -30.270 1.00 65.44 193 HIS A CA 1
ATOM 1548 C C . HIS A 1 193 ? 3.507 -3.225 -29.331 1.00 65.44 193 HIS A C 1
ATOM 1550 O O . HIS A 1 193 ? 2.852 -2.671 -28.449 1.00 65.44 193 HIS A O 1
ATOM 1556 N N . ARG A 1 194 ? 4.795 -2.916 -29.520 1.00 68.25 194 ARG A N 1
ATOM 1557 C CA . ARG A 1 194 ? 5.522 -1.953 -28.674 1.00 68.25 194 ARG A CA 1
ATOM 1558 C C . ARG A 1 194 ? 5.117 -0.514 -28.976 1.00 68.25 194 ARG A C 1
ATOM 1560 O O . ARG A 1 194 ? 4.955 0.270 -28.044 1.00 68.25 194 ARG A O 1
ATOM 1567 N N . VAL A 1 195 ? 4.831 -0.203 -30.243 1.00 73.75 195 VAL A N 1
ATOM 1568 C CA . VAL A 1 195 ? 4.239 1.085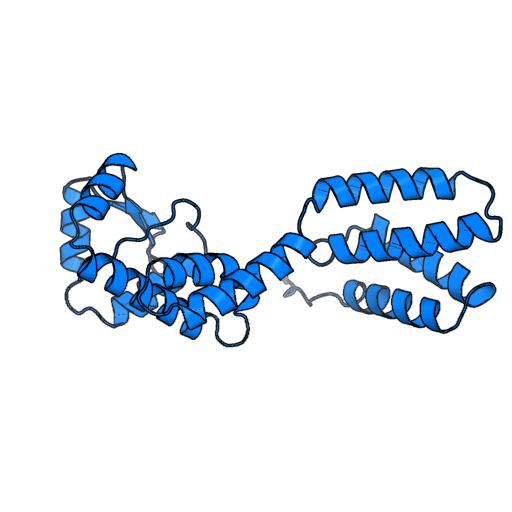 -30.647 1.00 73.75 195 VAL A CA 1
ATOM 1569 C C . VAL A 1 195 ? 2.927 1.340 -29.899 1.00 73.75 195 VAL A C 1
ATOM 1571 O O . VAL A 1 195 ? 2.738 2.431 -29.359 1.00 73.75 195 VAL A O 1
ATOM 1574 N N . ALA A 1 196 ? 2.047 0.338 -29.806 1.00 66.12 196 ALA A N 1
ATOM 1575 C CA . ALA A 1 196 ? 0.780 0.461 -29.084 1.00 66.12 196 ALA A CA 1
ATOM 1576 C C . ALA A 1 196 ? 0.984 0.718 -27.578 1.00 66.12 196 ALA A C 1
ATOM 1578 O O . ALA A 1 196 ? 0.397 1.651 -27.029 1.00 66.12 196 ALA A O 1
ATOM 1579 N N . ARG A 1 197 ? 1.869 -0.046 -26.916 1.00 64.69 197 ARG A N 1
ATOM 1580 C CA . ARG A 1 197 ? 2.140 0.097 -25.470 1.00 64.69 197 ARG A CA 1
ATOM 1581 C C . ARG A 1 197 ? 2.744 1.452 -25.101 1.00 64.69 197 ARG A C 1
ATOM 1583 O O . ARG A 1 197 ? 2.330 2.050 -24.111 1.00 64.69 197 ARG A O 1
ATOM 1590 N N . VAL A 1 198 ? 3.691 1.955 -25.894 1.00 69.81 198 VAL A N 1
ATOM 1591 C CA . VAL A 1 198 ? 4.275 3.289 -25.668 1.00 69.81 198 VAL A CA 1
ATOM 1592 C C . VAL A 1 198 ? 3.237 4.384 -25.935 1.00 69.81 198 VAL A C 1
ATOM 1594 O O . VAL A 1 198 ? 3.128 5.325 -25.151 1.00 69.81 198 VAL A O 1
ATOM 1597 N N . SER A 1 199 ? 2.418 4.242 -26.986 1.00 68.31 199 SER A N 1
ATOM 1598 C CA . SER A 1 199 ? 1.375 5.227 -27.319 1.00 68.31 199 SER A CA 1
ATOM 1599 C C . SER A 1 199 ? 0.316 5.362 -26.219 1.00 68.31 199 SER A C 1
ATOM 1601 O O . SER A 1 199 ? -0.136 6.474 -25.956 1.00 68.31 199 SER A O 1
ATOM 1603 N N . TYR A 1 200 ? -0.035 4.268 -25.531 1.00 70.31 200 TYR A N 1
ATOM 1604 C CA . TYR A 1 200 ? -0.923 4.309 -24.363 1.00 70.31 200 TYR A CA 1
ATOM 1605 C C . TYR A 1 200 ? -0.381 5.228 -23.258 1.00 70.31 200 TYR A C 1
ATOM 1607 O O . TYR A 1 200 ? -1.095 6.115 -22.793 1.00 70.31 200 TYR A O 1
ATOM 1615 N N . TRP A 1 201 ? 0.890 5.074 -22.871 1.00 69.88 201 TRP A N 1
ATOM 1616 C CA . TRP A 1 201 ? 1.493 5.900 -21.818 1.00 69.88 201 TRP A CA 1
ATOM 1617 C C . TRP A 1 201 ? 1.705 7.355 -22.253 1.00 69.88 201 TRP A C 1
ATOM 1619 O O . TRP A 1 201 ? 1.455 8.264 -21.463 1.00 69.88 201 TRP A O 1
ATOM 1629 N N . VAL A 1 202 ? 2.068 7.593 -23.521 1.00 76.75 202 VAL A N 1
ATOM 1630 C CA . VAL A 1 202 ? 2.117 8.949 -24.099 1.00 76.75 202 VAL A CA 1
ATOM 1631 C C . VAL A 1 202 ? 0.742 9.619 -24.040 1.00 76.75 202 VAL A C 1
ATOM 1633 O O . VAL A 1 202 ? 0.651 10.768 -23.619 1.00 76.75 202 VAL A O 1
ATOM 1636 N N . GLY A 1 203 ? -0.334 8.914 -24.404 1.00 67.81 203 GLY A N 1
ATOM 1637 C CA . GLY A 1 203 ? -1.700 9.441 -24.323 1.00 67.81 203 GLY A CA 1
ATOM 1638 C C . GLY A 1 203 ? -2.156 9.699 -22.884 1.00 67.81 203 GLY A C 1
ATOM 1639 O O . GLY A 1 203 ? -2.703 10.760 -22.587 1.00 67.81 203 GLY A O 1
ATOM 1640 N N . LYS A 1 204 ? -1.870 8.765 -21.970 1.00 67.50 204 LYS A N 1
ATOM 1641 C CA . LYS A 1 204 ? -2.228 8.855 -20.546 1.00 67.50 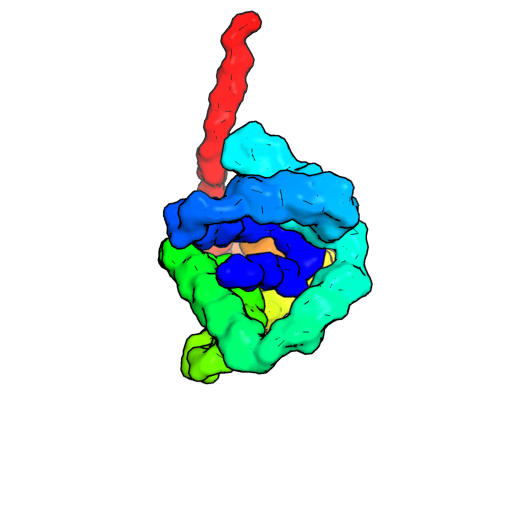204 LYS A CA 1
ATOM 1642 C C . LYS A 1 204 ? -1.573 10.042 -19.837 1.00 67.50 204 LYS A C 1
ATOM 1644 O O . LYS A 1 204 ? -2.211 10.658 -18.990 1.00 67.50 204 LYS A O 1
ATOM 1649 N N . TYR A 1 205 ? -0.332 10.377 -20.185 1.00 69.19 205 TYR A N 1
ATOM 1650 C CA . TYR A 1 205 ? 0.378 11.527 -19.614 1.00 69.19 205 TYR A CA 1
ATOM 1651 C C . TYR A 1 205 ? 0.232 12.822 -20.420 1.00 69.19 205 TYR A C 1
ATOM 1653 O O . TYR A 1 205 ? 0.382 13.907 -19.866 1.00 69.19 205 TYR A O 1
ATOM 1661 N N . GLY A 1 206 ? -0.068 12.728 -21.717 1.00 60.53 206 GLY A N 1
ATOM 1662 C CA . GLY A 1 206 ? -0.262 13.870 -22.609 1.00 60.53 206 GLY A CA 1
ATOM 1663 C C . GLY A 1 206 ? -1.624 14.557 -22.483 1.00 60.53 206 GLY A C 1
ATOM 1664 O O . GLY A 1 206 ? -1.783 15.660 -23.001 1.00 60.53 206 GLY A O 1
ATOM 1665 N N . HIS A 1 207 ? -2.603 13.956 -21.796 1.00 48.69 207 HIS A N 1
ATOM 1666 C CA . HIS A 1 207 ? -3.864 14.622 -21.464 1.00 48.69 207 HIS A CA 1
ATOM 1667 C C . HIS A 1 207 ? -3.704 15.497 -20.207 1.00 48.69 207 HIS A C 1
ATOM 1669 O O . HIS A 1 207 ? -3.628 14.959 -19.100 1.00 48.69 207 HIS A O 1
ATOM 1675 N N . PRO A 1 208 ? -3.711 16.841 -20.311 1.00 43.22 208 PRO A N 1
ATOM 1676 C CA . PRO A 1 208 ? -3.757 17.677 -19.121 1.00 43.22 208 PRO A CA 1
ATOM 1677 C C . PRO A 1 208 ? -5.103 17.474 -18.413 1.00 43.22 208 PRO A C 1
ATOM 1679 O O . PRO A 1 208 ? -6.163 17.700 -19.005 1.00 43.22 208 PRO A O 1
ATOM 1682 N N . ARG A 1 209 ? -5.085 17.115 -17.121 1.00 45.94 209 ARG A N 1
ATOM 1683 C CA . ARG A 1 209 ? -6.234 17.396 -16.247 1.00 45.94 209 ARG A CA 1
ATOM 1684 C C . ARG A 1 209 ? -6.413 18.912 -16.275 1.00 45.94 209 ARG A C 1
ATOM 1686 O O . ARG A 1 209 ? -5.523 19.637 -15.838 1.00 45.94 209 ARG A O 1
ATOM 1693 N N . LYS A 1 210 ? -7.506 19.402 -16.868 1.00 35.59 210 LYS A N 1
ATOM 1694 C CA . LYS A 1 210 ? -7.813 20.836 -16.936 1.00 35.59 210 LYS A CA 1
ATOM 1695 C C . LYS A 1 210 ? -7.850 21.398 -15.511 1.00 35.59 210 LYS A C 1
ATOM 1697 O O . LYS A 1 210 ? -8.846 21.244 -14.815 1.00 35.59 210 LYS A O 1
ATOM 1702 N N . GLY A 1 211 ? -6.768 22.048 -15.091 1.00 34.25 211 GLY A N 1
ATOM 1703 C CA . GLY A 1 211 ? -6.778 22.930 -13.935 1.00 34.25 211 GLY A CA 1
ATOM 1704 C C . GLY A 1 211 ? -7.757 24.068 -14.199 1.00 34.25 211 GLY A C 1
ATOM 1705 O O . GLY A 1 211 ? -7.752 24.665 -15.283 1.00 34.25 211 GLY A O 1
ATOM 1706 N N . HIS A 1 212 ? -8.621 24.346 -13.225 1.00 35.19 212 HIS A N 1
ATOM 1707 C CA . HIS A 1 212 ? -9.428 25.556 -13.209 1.00 35.19 212 HIS A CA 1
ATOM 1708 C C . HIS A 1 212 ? -8.500 26.762 -13.379 1.00 35.19 212 HIS A C 1
ATOM 1710 O O . HIS A 1 212 ? -7.612 27.015 -12.567 1.00 35.19 212 HIS A O 1
ATOM 1716 N N . LYS A 1 213 ? -8.686 27.483 -14.488 1.00 35.22 213 LYS A N 1
ATOM 1717 C CA . LYS A 1 213 ? -8.002 28.741 -14.774 1.00 35.22 213 LYS A CA 1
ATOM 1718 C C . LYS A 1 213 ? -8.322 29.725 -13.653 1.00 35.22 213 LYS A C 1
ATOM 1720 O O . LYS A 1 213 ? -9.449 30.213 -13.593 1.00 35.22 213 LYS A O 1
ATOM 1725 N N . ASN A 1 214 ? -7.337 30.065 -12.828 1.00 31.11 214 ASN A N 1
ATOM 1726 C CA . ASN A 1 214 ? -7.439 31.256 -12.001 1.00 31.11 214 ASN A CA 1
ATOM 1727 C C . ASN A 1 214 ? -7.266 32.466 -12.931 1.00 31.11 214 ASN A C 1
ATOM 1729 O O . ASN A 1 214 ? -6.161 32.804 -13.354 1.00 31.11 214 ASN A O 1
ATOM 1733 N N . ARG A 1 215 ? -8.393 33.051 -13.349 1.00 35.81 215 ARG A N 1
ATOM 1734 C CA . ARG A 1 215 ? -8.431 34.365 -13.991 1.00 35.81 215 ARG A CA 1
ATOM 1735 C C . ARG A 1 215 ? -8.127 35.395 -12.906 1.00 35.81 215 ARG A C 1
ATOM 1737 O O . ARG A 1 215 ? -9.029 35.786 -12.179 1.00 35.81 215 ARG A O 1
ATOM 1744 N N . GLN A 1 216 ? -6.888 35.867 -12.836 1.00 39.09 216 GLN A N 1
ATOM 1745 C CA . GLN A 1 216 ? -6.643 37.208 -12.314 1.00 39.09 216 GLN A CA 1
ATOM 1746 C C . GLN A 1 216 ? -7.007 38.216 -13.416 1.00 39.09 216 GLN A C 1
ATOM 1748 O O . GLN A 1 216 ? -6.293 38.397 -14.399 1.00 39.09 216 GLN A O 1
ATOM 1753 N N . LYS A 1 217 ? -8.206 38.782 -13.279 1.00 40.31 217 LYS A N 1
ATOM 1754 C CA . LYS A 1 217 ? -8.587 40.156 -13.634 1.00 40.31 217 LYS A CA 1
ATOM 1755 C C . LYS A 1 217 ? -9.298 40.629 -12.362 1.00 40.31 217 LYS A C 1
ATOM 1757 O O . LYS A 1 217 ? -10.176 39.906 -11.904 1.00 40.31 217 LYS A O 1
ATOM 1762 N N . THR A 1 218 ? -8.907 41.691 -11.684 1.00 50.06 218 THR A N 1
ATOM 1763 C CA . THR A 1 218 ? -8.474 43.026 -12.118 1.00 50.06 218 THR A CA 1
ATOM 1764 C C . THR A 1 218 ? -7.544 43.626 -11.081 1.00 50.06 218 THR A C 1
ATOM 1766 O O . THR A 1 218 ? -7.794 43.346 -9.887 1.00 50.06 218 THR A O 1
#